Protein AF-A0A938N7K4-F1 (afdb_monomer)

Secondary structure (DSSP, 8-state):
--HHHHHHHHHHHHHHHHHHHHHHHHHHHHHHHHHHS----EEEEEE--SEEEETTEEEEEEEEEETTEEEEEEEETTEEEEEE-SS---TTSSTTGGGTTTEEEEEEEE-SSS-HHHHHHHHHTT-S--EEEEEEEEPPTT--TTTTTTT-GGG-EEEEEEE-TTS-EEEEEEE--------HHHHHTTPPPPPPSS-BPPTTSHHHHHHHHTSPTT-PPP----TTSHHHHHTTHHHHHHHHHHHHHHHHHHHHSPPPPPTT-

Sequence (265 aa):
MNRGRAIAWAAAGLSLAVLLTSGVGMARRIAAHNRREPPKVWAFQPVGERVFTYAQRPVSLTDGHDERGDWLLLRYGEEERRLRVTIPGNPNLPGLLPHQDWMRVLRFAESSGVSIGELQRRITSGQERDRLVLITRTPMPGSDPETYGAVNKKGWTFGFYELTPDGRIEHQQLGFPSRPRPSLTRAVRGQPAKQPSRPVIQEGTWQYQAAMQVMPTGHGPATQGFRNDALAAAGWTLPAASLSFLALIASLAVAIAPPRRRPGA

Radius of gyration: 27.78 Å; Cα contacts (8 Å, |Δi|>4): 397; chains: 1; bounding box: 61×53×96 Å

Structure (mmCIF, N/CA/C/O backbone):
data_AF-A0A938N7K4-F1
#
_entry.id   AF-A0A938N7K4-F1
#
loop_
_atom_site.group_PDB
_atom_site.id
_atom_site.type_symbol
_atom_site.label_atom_id
_atom_site.label_alt_id
_atom_site.label_comp_id
_atom_site.label_asym_id
_atom_site.label_entity_id
_atom_site.label_seq_id
_atom_site.pdbx_PDB_ins_code
_atom_site.Cartn_x
_atom_site.Cartn_y
_atom_site.Cartn_z
_atom_site.occupancy
_atom_site.B_iso_or_equiv
_atom_site.auth_seq_id
_atom_site.auth_comp_id
_atom_site.auth_asym_id
_atom_site.auth_atom_id
_atom_site.pdbx_PDB_model_num
ATOM 1 N N . MET A 1 1 ? 32.499 -9.157 -53.838 1.00 59.53 1 MET A N 1
ATOM 2 C CA . MET A 1 1 ? 31.662 -8.456 -52.833 1.00 59.53 1 MET A CA 1
ATOM 3 C C . MET A 1 1 ? 32.089 -6.992 -52.783 1.00 59.53 1 MET A C 1
ATOM 5 O O . MET A 1 1 ? 33.279 -6.741 -52.653 1.00 59.53 1 MET A O 1
ATOM 9 N N . ASN A 1 2 ? 31.173 -6.029 -52.951 1.00 83.56 2 ASN A N 1
ATOM 10 C CA . ASN A 1 2 ? 31.526 -4.600 -52.911 1.00 83.56 2 ASN A CA 1
ATOM 11 C C . ASN A 1 2 ? 32.075 -4.238 -51.522 1.00 83.56 2 ASN A C 1
ATOM 13 O O . ASN A 1 2 ? 31.464 -4.629 -50.527 1.00 83.56 2 ASN A O 1
ATOM 17 N N . ARG A 1 3 ? 33.176 -3.469 -51.446 1.00 87.81 3 ARG A N 1
ATOM 18 C CA . ARG A 1 3 ? 33.802 -3.046 -50.171 1.00 87.81 3 ARG A CA 1
ATOM 19 C C . ARG A 1 3 ? 32.775 -2.491 -49.172 1.00 87.81 3 ARG A C 1
ATOM 21 O O . ARG A 1 3 ? 32.803 -2.866 -48.009 1.00 87.81 3 ARG A O 1
ATOM 28 N N . GLY A 1 4 ? 31.799 -1.707 -49.641 1.00 87.75 4 GLY A N 1
ATOM 29 C CA . GLY A 1 4 ? 30.719 -1.175 -48.798 1.00 87.75 4 GLY A CA 1
ATOM 30 C C . GLY A 1 4 ? 29.813 -2.237 -48.155 1.00 87.75 4 GLY A C 1
ATOM 31 O O . GLY A 1 4 ? 29.447 -2.096 -46.995 1.00 87.75 4 GLY A O 1
ATOM 32 N N . ARG A 1 5 ? 29.501 -3.337 -48.856 1.00 88.88 5 ARG A N 1
ATOM 33 C CA . ARG A 1 5 ? 28.704 -4.441 -48.285 1.00 88.88 5 ARG A CA 1
ATOM 34 C C . ARG A 1 5 ? 29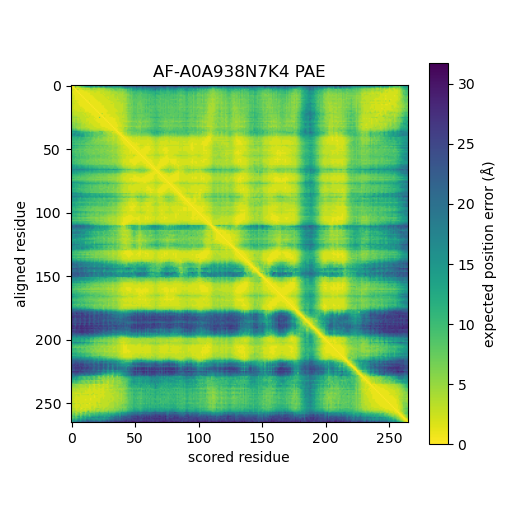.493 -5.244 -47.259 1.00 88.88 5 ARG A C 1
ATOM 36 O O . ARG A 1 5 ? 28.928 -5.649 -46.252 1.00 88.88 5 ARG A O 1
ATOM 43 N N . ALA A 1 6 ? 30.788 -5.450 -47.498 1.00 91.69 6 ALA A N 1
ATOM 44 C CA . ALA A 1 6 ? 31.662 -6.100 -46.524 1.00 91.69 6 ALA A CA 1
ATOM 45 C C . ALA A 1 6 ? 31.751 -5.280 -45.224 1.00 91.69 6 ALA A C 1
ATOM 47 O O . ALA A 1 6 ? 31.621 -5.841 -44.140 1.00 91.69 6 ALA A O 1
ATOM 48 N N . ILE A 1 7 ? 31.879 -3.950 -45.337 1.00 93.31 7 ILE A N 1
ATOM 49 C CA . ILE A 1 7 ? 31.857 -3.030 -44.189 1.00 93.31 7 ILE A CA 1
ATOM 50 C C . ILE A 1 7 ? 30.511 -3.100 -43.455 1.00 93.31 7 ILE A C 1
ATOM 52 O O . ILE A 1 7 ? 30.501 -3.201 -42.233 1.00 93.31 7 ILE A O 1
ATOM 56 N N . ALA A 1 8 ? 29.385 -3.101 -44.175 1.00 92.88 8 ALA A N 1
ATOM 57 C CA . ALA A 1 8 ? 28.056 -3.190 -43.565 1.00 92.88 8 ALA A CA 1
ATOM 58 C C . ALA A 1 8 ? 27.839 -4.512 -42.804 1.00 92.88 8 ALA A C 1
ATOM 60 O O . ALA A 1 8 ? 27.315 -4.498 -41.693 1.00 92.88 8 ALA A O 1
ATOM 61 N N . TRP A 1 9 ? 28.296 -5.645 -43.347 1.00 94.69 9 TRP A N 1
ATOM 62 C CA . TRP A 1 9 ? 28.253 -6.931 -42.641 1.00 94.69 9 TRP A CA 1
ATOM 63 C C . TRP A 1 9 ? 29.150 -6.959 -41.403 1.00 94.69 9 TRP A C 1
ATOM 65 O O . TRP A 1 9 ? 28.729 -7.455 -40.360 1.00 94.69 9 TRP A O 1
ATOM 75 N N . ALA A 1 10 ? 30.358 -6.395 -41.488 1.00 95.12 10 ALA A N 1
ATOM 76 C CA . ALA A 1 10 ? 31.250 -6.283 -40.338 1.00 95.12 10 ALA A CA 1
ATOM 77 C C . ALA A 1 10 ? 30.647 -5.394 -39.237 1.00 95.12 10 ALA A C 1
ATOM 79 O O . ALA A 1 10 ? 30.661 -5.7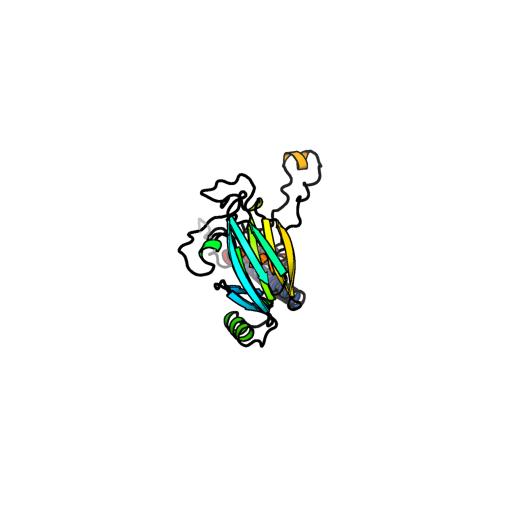71 -38.066 1.00 95.12 10 ALA A O 1
ATOM 80 N N . ALA A 1 11 ? 30.055 -4.256 -39.614 1.00 94.75 11 ALA A N 1
ATOM 81 C CA . ALA A 1 11 ? 29.352 -3.368 -38.693 1.00 94.75 11 ALA A CA 1
ATOM 82 C C . ALA A 1 11 ? 28.154 -4.071 -38.037 1.00 94.75 11 ALA A C 1
ATOM 84 O O . ALA A 1 11 ? 28.028 -4.028 -36.818 1.00 94.75 11 ALA A O 1
ATOM 85 N N . ALA A 1 12 ? 27.340 -4.800 -38.809 1.00 95.12 12 ALA A N 1
ATOM 86 C CA . ALA A 1 12 ? 26.231 -5.591 -38.277 1.00 95.12 12 ALA A CA 1
ATOM 87 C C . ALA A 1 12 ? 26.714 -6.658 -37.277 1.00 95.12 12 ALA A C 1
ATOM 89 O O . ALA A 1 12 ? 26.159 -6.772 -36.185 1.00 95.12 12 ALA A O 1
ATOM 90 N N . GLY A 1 13 ? 27.776 -7.399 -37.610 1.00 96.88 13 GLY A N 1
ATOM 91 C CA . GLY A 1 13 ? 28.369 -8.395 -36.713 1.00 96.88 13 GLY A CA 1
ATOM 92 C C . GLY A 1 13 ? 28.871 -7.783 -35.402 1.00 96.88 13 GLY A C 1
ATOM 93 O O . GLY A 1 13 ? 28.571 -8.299 -34.324 1.00 96.88 13 GLY A O 1
ATOM 94 N N . LEU A 1 14 ? 29.567 -6.644 -35.477 1.00 96.62 14 LEU A N 1
ATOM 95 C CA . LEU A 1 14 ? 30.037 -5.917 -34.298 1.00 96.62 14 LEU A CA 1
ATOM 96 C C . LEU A 1 14 ? 28.869 -5.393 -33.451 1.00 96.62 14 LEU A C 1
ATOM 98 O O . LEU A 1 14 ? 28.857 -5.593 -32.238 1.00 96.62 14 LEU A O 1
ATOM 102 N N . SER A 1 15 ? 27.863 -4.770 -34.070 1.00 94.25 15 SER A N 1
ATOM 103 C CA . SER A 1 15 ? 26.667 -4.284 -33.373 1.00 94.25 15 SER A CA 1
ATOM 104 C C . SER A 1 15 ? 25.910 -5.414 -32.674 1.00 94.25 15 SER A C 1
ATOM 106 O O . SER A 1 15 ? 25.488 -5.245 -31.531 1.00 94.25 15 SER A O 1
ATOM 108 N N . LEU A 1 16 ? 25.787 -6.585 -33.307 1.00 96.06 16 LEU A N 1
ATOM 109 C CA . LEU A 1 16 ? 25.180 -7.763 -32.687 1.00 96.06 16 LEU A CA 1
ATOM 110 C C . LEU A 1 16 ? 25.989 -8.246 -31.473 1.00 96.06 16 LEU A C 1
ATOM 112 O O . LEU A 1 16 ? 25.408 -8.519 -30.423 1.00 96.06 16 LEU A O 1
ATOM 116 N N . ALA A 1 17 ? 27.319 -8.304 -31.576 1.00 96.19 17 ALA A N 1
ATOM 117 C CA . ALA A 1 17 ? 28.178 -8.695 -30.460 1.00 96.19 17 ALA A CA 1
ATOM 118 C C . ALA A 1 17 ? 28.059 -7.723 -29.269 1.00 96.19 17 ALA A C 1
ATOM 120 O O . ALA A 1 17 ? 27.922 -8.161 -28.122 1.00 96.19 17 ALA A O 1
ATOM 121 N N . VAL A 1 18 ? 28.044 -6.408 -29.521 1.00 94.19 18 VAL A N 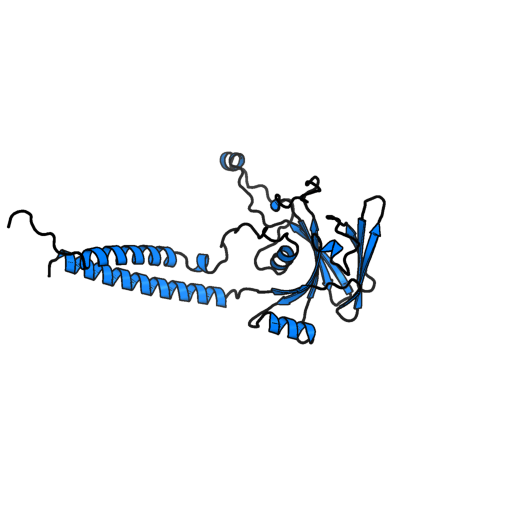1
ATOM 122 C CA . VAL A 1 18 ? 27.854 -5.392 -28.469 1.00 94.19 18 VAL A CA 1
ATOM 123 C C . VAL A 1 18 ? 26.456 -5.488 -27.853 1.00 94.19 18 VAL A C 1
ATOM 125 O O . VAL A 1 18 ? 26.321 -5.402 -26.632 1.00 94.19 18 VAL A O 1
ATOM 128 N N . LEU A 1 19 ? 25.420 -5.734 -28.660 1.00 93.56 19 LEU A N 1
ATOM 129 C CA . LEU A 1 19 ? 24.051 -5.924 -28.179 1.00 93.56 19 LEU A CA 1
ATOM 130 C C . LEU A 1 19 ? 23.943 -7.134 -27.239 1.00 93.56 19 LEU A C 1
ATOM 132 O O . LEU A 1 19 ? 23.422 -7.001 -26.132 1.00 93.56 19 LEU A O 1
ATOM 136 N N . LEU A 1 20 ? 24.468 -8.294 -27.646 1.00 95.94 20 LEU A N 1
ATOM 137 C CA . LEU A 1 20 ? 24.424 -9.523 -26.847 1.00 95.94 20 LEU A CA 1
ATOM 138 C C . LEU A 1 20 ? 25.212 -9.380 -25.540 1.00 95.94 20 LEU A C 1
ATOM 140 O O . LEU A 1 20 ? 24.708 -9.722 -24.469 1.00 95.94 20 LEU A O 1
ATOM 144 N N . THR A 1 21 ? 26.427 -8.831 -25.604 1.00 94.75 21 THR A N 1
ATOM 145 C CA . THR A 1 21 ? 27.264 -8.625 -24.410 1.00 94.75 21 THR A CA 1
ATOM 146 C C . THR A 1 21 ? 26.646 -7.609 -23.447 1.00 94.75 21 THR A C 1
ATOM 148 O O . THR A 1 21 ? 26.621 -7.855 -22.239 1.00 94.75 21 THR A O 1
ATOM 151 N N . SER A 1 22 ? 26.063 -6.520 -23.962 1.00 91.06 22 SER A N 1
ATOM 152 C CA . SER A 1 22 ? 25.334 -5.532 -23.154 1.00 91.06 22 SER A CA 1
ATOM 153 C C . SER A 1 22 ? 24.076 -6.131 -22.527 1.00 91.06 22 SER A C 1
ATOM 155 O O . SER A 1 22 ? 23.834 -5.915 -21.342 1.00 91.06 22 SER A O 1
ATOM 157 N N . GLY A 1 23 ? 23.315 -6.938 -23.274 1.00 92.12 23 GLY A N 1
ATOM 158 C CA . GLY A 1 23 ? 22.124 -7.629 -22.777 1.00 92.12 23 GLY A CA 1
ATOM 159 C C . GLY A 1 23 ? 22.438 -8.621 -21.653 1.00 92.12 23 GLY A C 1
ATOM 160 O O . GLY A 1 23 ? 21.809 -8.578 -20.595 1.00 92.12 23 GLY A O 1
ATOM 161 N N . VAL A 1 24 ? 23.465 -9.462 -21.823 1.00 94.69 24 VAL A N 1
ATOM 162 C CA . VAL A 1 24 ? 23.927 -10.388 -20.770 1.00 94.69 24 VAL A CA 1
ATOM 163 C C . VAL A 1 24 ? 24.461 -9.620 -19.557 1.00 94.69 24 VAL A C 1
ATOM 165 O O . VAL A 1 24 ? 24.162 -9.979 -18.417 1.00 94.69 24 VAL A O 1
ATOM 168 N N . GLY A 1 25 ? 25.222 -8.544 -19.779 1.00 92.69 25 GLY A N 1
ATOM 169 C CA . GLY A 1 25 ? 25.713 -7.669 -18.714 1.00 92.69 25 GLY A CA 1
ATOM 170 C C . GLY A 1 25 ? 24.577 -7.026 -17.916 1.00 92.69 25 GLY A C 1
ATOM 171 O O . GLY A 1 25 ? 24.601 -7.047 -16.684 1.00 92.69 25 GLY A O 1
ATOM 172 N N . MET A 1 26 ? 23.553 -6.524 -18.607 1.00 91.56 26 MET A N 1
ATOM 173 C CA . MET A 1 26 ? 22.338 -5.972 -18.013 1.00 91.56 26 MET A CA 1
ATOM 174 C C . MET A 1 26 ? 21.603 -7.020 -17.172 1.00 91.56 26 MET A C 1
ATOM 176 O O . MET A 1 26 ? 21.334 -6.778 -15.997 1.00 91.56 26 MET A O 1
ATOM 180 N N . ALA A 1 27 ? 21.349 -8.210 -17.727 1.00 90.62 27 ALA A N 1
ATOM 181 C CA . ALA A 1 27 ? 20.669 -9.296 -17.023 1.00 90.62 27 ALA A CA 1
ATOM 182 C C . ALA A 1 27 ? 21.418 -9.718 -15.749 1.00 90.62 27 ALA A C 1
ATOM 184 O O . ALA A 1 27 ? 20.806 -9.889 -14.696 1.00 90.62 27 ALA A O 1
ATOM 185 N N . ARG A 1 28 ? 22.755 -9.818 -15.806 1.00 93.50 28 ARG A N 1
ATOM 186 C CA . ARG A 1 28 ? 23.589 -10.125 -14.632 1.00 93.50 28 ARG A CA 1
ATOM 187 C C . ARG A 1 28 ? 23.524 -9.033 -13.568 1.00 93.50 28 ARG A C 1
ATOM 189 O O . ARG A 1 28 ? 23.465 -9.362 -12.387 1.00 93.50 28 ARG A O 1
ATOM 196 N N . ARG A 1 29 ? 23.519 -7.754 -13.959 1.00 89.94 29 ARG A N 1
ATOM 197 C CA . ARG A 1 29 ? 23.395 -6.621 -13.024 1.00 89.94 29 ARG A CA 1
ATOM 198 C C . ARG A 1 29 ? 22.037 -6.595 -12.340 1.00 89.94 29 ARG A C 1
ATOM 200 O O . ARG A 1 29 ? 21.990 -6.462 -11.123 1.00 89.94 29 ARG A O 1
ATOM 207 N N . ILE A 1 30 ? 20.965 -6.794 -13.102 1.00 86.94 30 ILE A N 1
ATOM 208 C CA . ILE A 1 30 ? 19.602 -6.896 -12.572 1.00 86.94 30 ILE A CA 1
ATOM 209 C C . ILE A 1 30 ? 19.492 -8.086 -11.615 1.00 86.94 30 ILE A C 1
ATOM 211 O O . ILE A 1 30 ? 19.023 -7.931 -10.493 1.00 86.94 30 ILE A O 1
ATOM 215 N N . ALA A 1 31 ? 19.992 -9.259 -12.010 1.00 88.00 31 ALA A N 1
ATOM 216 C CA . ALA A 1 31 ? 19.984 -10.440 -11.153 1.00 88.00 31 ALA A CA 1
ATOM 217 C C . ALA A 1 31 ? 20.805 -10.231 -9.871 1.00 88.00 31 ALA A C 1
ATOM 219 O O . ALA A 1 31 ? 20.375 -10.636 -8.796 1.00 88.00 31 ALA A O 1
ATOM 220 N N . ALA A 1 32 ? 21.971 -9.585 -9.960 1.00 89.75 32 ALA A N 1
ATOM 221 C CA . ALA A 1 32 ? 22.786 -9.256 -8.795 1.00 89.75 32 ALA A CA 1
ATOM 222 C C . ALA A 1 32 ? 22.089 -8.247 -7.870 1.00 89.75 32 ALA A C 1
ATOM 224 O O . ALA A 1 32 ? 22.147 -8.415 -6.655 1.00 89.75 32 ALA A O 1
ATOM 225 N N . HIS A 1 33 ? 21.413 -7.239 -8.426 1.00 87.38 33 HIS A N 1
ATOM 226 C CA . HIS A 1 33 ? 20.621 -6.278 -7.660 1.00 87.38 33 HIS A CA 1
ATOM 227 C C . HIS A 1 33 ? 19.462 -6.974 -6.935 1.00 87.38 33 HIS A C 1
ATOM 229 O O . HIS A 1 33 ? 19.406 -6.915 -5.714 1.00 87.38 33 HIS A O 1
ATOM 235 N N . ASN A 1 34 ? 18.649 -7.758 -7.648 1.00 85.19 34 ASN A N 1
ATOM 236 C CA . ASN A 1 34 ? 17.524 -8.496 -7.062 1.00 85.19 34 ASN A CA 1
ATOM 237 C C . ASN A 1 34 ? 17.960 -9.539 -6.015 1.00 85.19 34 ASN A C 1
ATOM 239 O O . ASN A 1 34 ? 17.181 -9.887 -5.137 1.00 85.19 34 ASN A O 1
ATOM 243 N N . ARG A 1 35 ? 19.189 -10.070 -6.101 1.00 86.50 35 ARG A N 1
ATOM 244 C CA . ARG A 1 35 ? 19.750 -10.962 -5.068 1.00 86.50 35 ARG A CA 1
ATOM 245 C C . ARG A 1 35 ? 20.209 -10.211 -3.821 1.00 86.50 35 ARG A C 1
ATOM 247 O O . ARG A 1 35 ? 20.130 -10.766 -2.733 1.00 86.50 35 ARG A O 1
ATOM 254 N N . ARG A 1 36 ? 20.738 -8.994 -3.979 1.00 85.75 36 ARG A N 1
ATOM 255 C CA . ARG A 1 36 ? 21.187 -8.151 -2.857 1.00 85.75 36 ARG A CA 1
ATOM 256 C C . ARG A 1 36 ? 20.008 -7.511 -2.133 1.00 85.75 36 ARG A C 1
ATOM 258 O O . ARG A 1 36 ? 20.023 -7.416 -0.913 1.00 85.75 36 ARG A O 1
ATOM 265 N N . GLU A 1 37 ? 19.002 -7.103 -2.893 1.00 81.62 37 GLU A N 1
ATOM 266 C CA . GLU A 1 37 ? 17.810 -6.409 -2.421 1.00 81.62 37 GLU A CA 1
ATOM 267 C C . GLU A 1 37 ? 16.579 -7.110 -3.014 1.00 81.62 37 GLU A C 1
ATOM 269 O O . GLU A 1 37 ? 16.006 -6.634 -3.997 1.00 81.62 37 GLU A O 1
ATOM 274 N N . PRO A 1 38 ? 16.189 -8.287 -2.484 1.00 79.56 38 PRO A N 1
ATOM 275 C CA . PRO A 1 38 ? 14.983 -8.951 -2.951 1.00 79.56 38 PRO A CA 1
ATOM 276 C C . PRO A 1 38 ? 13.780 -8.022 -2.741 1.00 79.56 38 PRO A C 1
ATOM 278 O O . PRO A 1 38 ? 13.661 -7.404 -1.676 1.00 79.56 38 PRO A O 1
ATOM 281 N N . PRO A 1 39 ? 12.883 -7.898 -3.736 1.00 75.75 39 PRO A N 1
ATOM 282 C CA . PRO A 1 39 ? 11.721 -7.039 -3.605 1.00 75.75 39 PRO A CA 1
ATOM 283 C C . PRO A 1 39 ? 10.854 -7.544 -2.454 1.00 75.75 39 PRO A C 1
ATOM 285 O O . PRO A 1 39 ? 10.387 -8.684 -2.462 1.00 75.75 39 PRO A O 1
ATOM 288 N N . LYS A 1 40 ? 10.627 -6.679 -1.465 1.00 83.75 40 LYS A N 1
ATOM 289 C CA . LYS A 1 40 ? 9.699 -6.964 -0.372 1.00 83.75 40 LYS A CA 1
ATOM 290 C C . LYS A 1 40 ? 8.276 -6.803 -0.880 1.00 83.75 40 LYS A C 1
ATOM 292 O O . LYS A 1 40 ? 7.780 -5.689 -1.070 1.00 83.75 40 LYS A O 1
ATOM 297 N N . VAL A 1 41 ? 7.627 -7.926 -1.141 1.00 84.75 41 VAL A N 1
ATOM 298 C CA . VAL A 1 41 ? 6.211 -7.970 -1.499 1.00 84.75 41 VAL A CA 1
ATOM 299 C C . VAL A 1 41 ? 5.425 -8.240 -0.227 1.00 84.75 41 VAL A C 1
ATOM 301 O O . VAL A 1 41 ? 5.775 -9.140 0.527 1.00 84.75 41 VAL A O 1
ATOM 304 N N . TRP A 1 42 ? 4.369 -7.475 0.019 1.00 88.88 42 TRP A N 1
ATOM 305 C CA . TRP A 1 42 ? 3.497 -7.676 1.170 1.00 88.88 42 TRP A CA 1
ATOM 306 C C . TRP A 1 42 ? 2.139 -8.144 0.662 1.00 88.88 42 TRP A C 1
ATOM 308 O O . TRP A 1 42 ? 1.578 -7.542 -0.256 1.00 88.88 42 TRP A O 1
ATOM 318 N N . ALA A 1 43 ? 1.609 -9.224 1.232 1.00 89.81 43 ALA A N 1
ATOM 319 C CA . ALA A 1 43 ? 0.230 -9.610 0.962 1.00 89.81 43 ALA A CA 1
ATOM 320 C C . ALA A 1 43 ? -0.679 -9.018 2.027 1.00 89.81 43 ALA A C 1
ATOM 322 O O . ALA A 1 43 ? -0.349 -9.047 3.211 1.00 89.81 43 ALA A O 1
ATOM 323 N N . PHE A 1 44 ? -1.831 -8.518 1.590 1.00 91.56 44 PHE A N 1
ATOM 324 C CA . PHE A 1 44 ? -2.835 -7.913 2.450 1.00 91.56 44 PHE A CA 1
ATOM 325 C C . PHE A 1 44 ? -4.146 -8.677 2.313 1.00 91.56 44 PHE A C 1
ATOM 327 O O . PHE A 1 44 ? -4.616 -8.923 1.203 1.00 91.56 44 PHE A O 1
ATOM 334 N N . GLN A 1 45 ? -4.749 -9.002 3.448 1.00 92.31 45 GLN A N 1
ATOM 335 C CA . GLN A 1 45 ? -6.089 -9.547 3.556 1.00 92.31 45 GLN A CA 1
ATOM 336 C C . GLN A 1 45 ? -6.958 -8.527 4.301 1.00 92.31 45 GLN A C 1
ATOM 338 O O . GLN A 1 45 ? -6.683 -8.234 5.469 1.00 92.31 45 GLN A O 1
ATOM 343 N N . PRO A 1 46 ? -7.983 -7.949 3.653 1.00 94.38 46 PRO A N 1
ATOM 344 C CA . PRO A 1 46 ? -8.881 -7.026 4.326 1.00 94.38 46 PRO A CA 1
ATOM 345 C C . PRO A 1 46 ? -9.732 -7.762 5.364 1.00 94.38 46 PRO A C 1
ATOM 347 O O . PRO A 1 46 ? -10.191 -8.877 5.120 1.00 94.38 46 PRO A O 1
ATOM 350 N N . VAL A 1 47 ? -9.955 -7.109 6.502 1.00 95.69 47 VAL A N 1
ATOM 351 C CA . VAL A 1 47 ? -10.908 -7.532 7.535 1.00 95.69 47 VAL A CA 1
ATOM 352 C C . VAL A 1 47 ? -12.128 -6.628 7.414 1.00 95.69 47 VAL A C 1
ATOM 354 O O . VAL A 1 47 ? -12.003 -5.404 7.473 1.00 95.69 47 VAL A O 1
ATOM 357 N N . GLY A 1 48 ? -13.290 -7.225 7.151 1.00 96.00 48 GLY A N 1
ATOM 358 C CA . GLY A 1 48 ? -14.536 -6.495 6.898 1.00 96.00 48 GLY A CA 1
ATOM 359 C C . GLY A 1 48 ? -15.456 -6.420 8.114 1.00 96.00 48 GLY A C 1
ATOM 360 O O . GLY A 1 48 ? -16.380 -5.602 8.137 1.00 96.00 48 GLY A O 1
ATOM 361 N N . GLU A 1 49 ? -15.221 -7.269 9.113 1.00 97.44 49 GLU A N 1
ATOM 362 C CA . GLU A 1 49 ? -16.017 -7.363 10.326 1.00 97.44 49 GLU A CA 1
ATOM 363 C C . GLU A 1 49 ? -15.693 -6.235 11.313 1.00 97.44 49 GLU A C 1
ATOM 365 O O . GLU A 1 49 ? -14.553 -5.794 11.452 1.00 97.44 49 GLU A O 1
ATOM 370 N N . ARG A 1 50 ? -16.713 -5.788 12.053 1.00 97.69 50 ARG A N 1
ATOM 371 C CA . ARG A 1 50 ? -16.548 -4.807 13.139 1.00 97.69 50 ARG A CA 1
ATOM 372 C C . ARG A 1 50 ? -16.007 -5.422 14.418 1.00 97.69 50 ARG A C 1
ATOM 374 O O . ARG A 1 50 ? -15.420 -4.709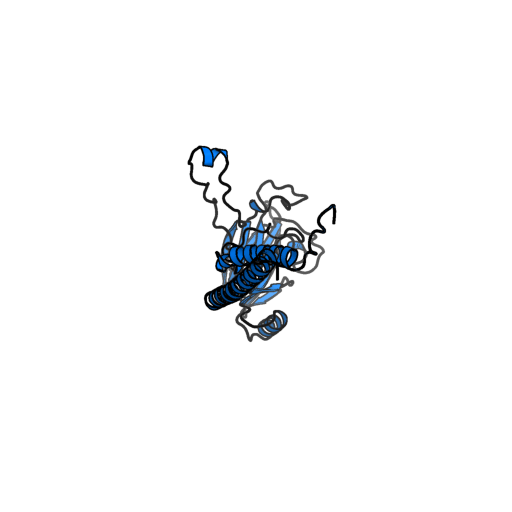 15.218 1.00 97.69 50 ARG A O 1
ATOM 381 N N . VAL A 1 51 ? -16.247 -6.711 14.630 1.00 98.06 51 VAL A N 1
ATOM 382 C CA . VAL A 1 51 ? -15.824 -7.442 15.823 1.00 98.06 51 VAL A CA 1
ATOM 383 C C . VAL A 1 51 ? -15.118 -8.701 15.361 1.00 98.06 51 VAL A C 1
ATOM 385 O O . VAL A 1 51 ? -15.687 -9.486 14.606 1.00 98.06 51 VAL A O 1
ATOM 388 N N . PHE A 1 52 ? -13.876 -8.872 15.788 1.00 97.25 52 PHE A N 1
ATOM 389 C CA . PHE A 1 52 ? -13.054 -10.025 15.441 1.00 97.25 52 PHE A CA 1
ATOM 390 C C . PHE A 1 52 ? -11.965 -10.231 16.498 1.00 97.25 52 PHE A C 1
ATOM 392 O O . PHE A 1 52 ? -11.809 -9.433 17.421 1.00 97.25 52 PHE A O 1
ATOM 399 N N . THR A 1 53 ? -11.206 -11.317 16.382 1.00 96.25 53 THR A N 1
ATOM 400 C CA . THR A 1 53 ? -10.101 -11.626 17.296 1.00 96.25 53 THR A CA 1
ATOM 401 C C . THR A 1 53 ? -8.777 -11.537 16.556 1.00 96.25 53 THR A C 1
ATOM 403 O O . THR A 1 53 ? -8.636 -12.057 15.449 1.00 96.25 53 THR A O 1
ATOM 406 N N . TYR A 1 54 ? -7.787 -10.914 17.185 1.00 95.44 54 TYR A N 1
ATOM 407 C CA . TYR A 1 54 ? -6.414 -10.883 16.700 1.00 95.44 54 TYR A CA 1
ATOM 408 C C . TYR A 1 54 ? -5.452 -11.077 17.869 1.00 95.44 54 TYR A C 1
ATOM 410 O O . TYR A 1 54 ? -5.664 -10.512 18.938 1.00 95.44 54 TYR A O 1
ATOM 418 N N . ALA A 1 55 ? -4.430 -11.917 17.688 1.00 94.06 55 ALA A N 1
ATOM 419 C CA . ALA A 1 55 ? -3.480 -12.279 18.746 1.00 94.06 55 ALA A CA 1
ATOM 420 C C . ALA A 1 55 ? -4.161 -12.687 20.076 1.00 94.06 55 ALA A C 1
ATOM 422 O O . ALA A 1 55 ? -3.727 -12.291 21.153 1.00 94.06 55 ALA A O 1
ATOM 423 N N . GLN A 1 56 ? -5.249 -13.469 19.990 1.00 94.56 56 GLN A N 1
ATOM 424 C CA . GLN A 1 56 ? -6.082 -13.902 21.129 1.00 94.56 56 GLN A CA 1
ATOM 425 C C . GLN A 1 56 ? -6.746 -12.764 21.923 1.00 94.56 56 GLN A C 1
ATOM 427 O O . GLN A 1 56 ? -7.163 -12.952 23.064 1.00 94.56 56 GLN A O 1
ATOM 432 N N . ARG A 1 57 ? -6.872 -11.578 21.324 1.00 96.38 57 ARG A N 1
ATOM 433 C CA . ARG A 1 57 ? -7.500 -10.406 21.934 1.00 96.38 57 ARG A CA 1
ATOM 434 C C . ARG A 1 57 ? -8.685 -9.936 21.090 1.00 96.38 57 ARG A C 1
ATOM 436 O O . ARG A 1 57 ? -8.612 -9.983 19.856 1.00 96.38 57 ARG A O 1
ATOM 443 N N . PRO A 1 58 ? -9.781 -9.491 21.723 1.00 97.62 58 PRO A N 1
ATOM 444 C CA . PRO A 1 58 ? -10.909 -8.935 20.999 1.00 97.62 58 PRO A CA 1
ATOM 445 C C . PRO A 1 58 ? -10.526 -7.584 20.389 1.00 97.62 58 PRO A C 1
ATOM 447 O O . PRO A 1 58 ? -9.914 -6.736 21.044 1.00 97.62 58 PRO A O 1
ATOM 450 N N . VAL A 1 59 ? -10.915 -7.395 19.133 1.00 98.31 59 VAL A N 1
ATOM 451 C CA . VAL A 1 59 ? -10.894 -6.118 18.428 1.00 98.31 59 VAL A CA 1
ATOM 452 C C . VAL A 1 59 ? -12.336 -5.742 18.128 1.00 98.31 59 VAL A C 1
ATOM 454 O O . VAL A 1 59 ? -13.091 -6.560 17.597 1.00 98.31 59 VAL A O 1
ATOM 457 N N . SER A 1 60 ? -12.724 -4.511 18.449 1.00 98.44 60 SER A N 1
ATOM 458 C CA . SER A 1 60 ? -14.044 -3.991 18.092 1.00 98.44 60 SER A CA 1
ATOM 459 C C . SER A 1 60 ? -13.963 -2.582 17.527 1.00 98.44 60 SER A C 1
ATOM 461 O O . SER A 1 60 ? -13.225 -1.748 18.057 1.00 98.44 60 SER A O 1
ATOM 463 N N . LEU A 1 61 ? -14.766 -2.317 16.501 1.00 98.38 61 LEU A N 1
ATOM 464 C CA . LEU A 1 61 ? -14.957 -1.007 15.901 1.00 98.38 61 LEU A CA 1
ATOM 465 C C . LEU A 1 61 ? -16.405 -0.544 16.073 1.00 98.38 61 LEU A C 1
ATOM 467 O O . LEU A 1 61 ? -17.328 -1.199 15.582 1.00 98.38 61 LEU A O 1
ATOM 471 N N . THR A 1 62 ? -16.591 0.591 16.745 1.00 97.94 62 THR A N 1
ATOM 472 C CA . THR A 1 62 ? -17.921 1.124 17.081 1.00 97.94 62 THR A CA 1
ATOM 473 C C . THR A 1 62 ? -18.045 2.573 16.648 1.00 97.94 62 THR A C 1
ATOM 475 O O . THR A 1 62 ? -17.202 3.393 17.006 1.00 97.94 62 THR A O 1
ATOM 478 N N . ASP A 1 63 ? -19.099 2.893 15.903 1.00 97.38 63 ASP A N 1
ATOM 479 C CA . ASP A 1 63 ? -19.396 4.273 15.523 1.00 97.38 63 ASP A 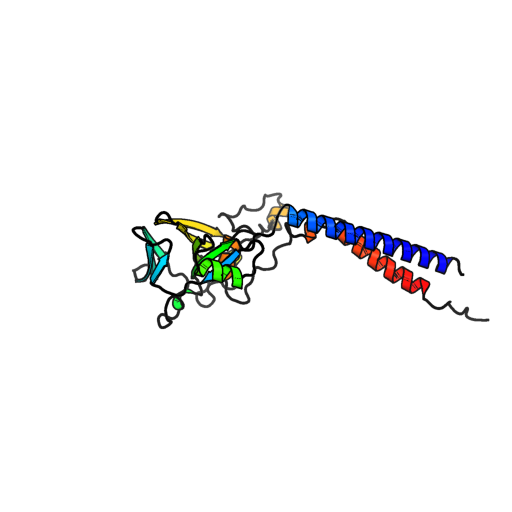CA 1
ATOM 480 C C . ASP A 1 63 ? -19.893 5.078 16.719 1.00 97.38 63 ASP A C 1
ATOM 482 O O . ASP A 1 63 ? -20.587 4.567 17.601 1.00 97.38 63 ASP A O 1
ATOM 486 N N . GLY A 1 64 ? -19.587 6.364 16.707 1.00 96.12 64 GLY A N 1
ATOM 487 C CA . GLY A 1 64 ? -20.195 7.331 17.593 1.00 96.12 64 GLY A CA 1
ATOM 488 C C . GLY A 1 64 ? -20.229 8.713 16.961 1.00 96.12 64 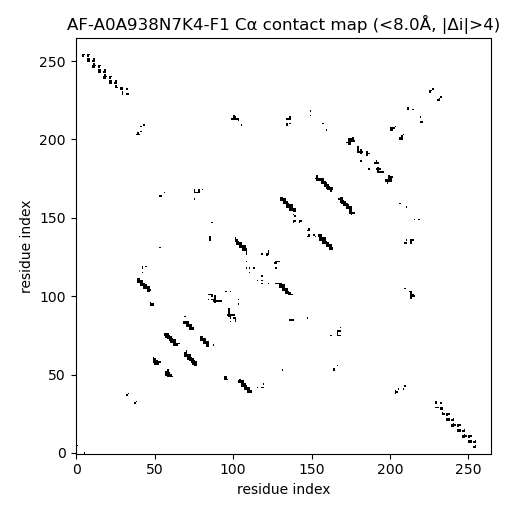GLY A C 1
ATOM 489 O O . GLY A 1 64 ? -19.643 8.965 15.909 1.00 96.12 64 GLY A O 1
ATOM 490 N N . HIS A 1 65 ? -20.945 9.607 17.627 1.00 95.94 65 HIS A N 1
ATOM 491 C CA . HIS A 1 65 ? -21.137 10.979 17.191 1.00 95.94 65 HIS A C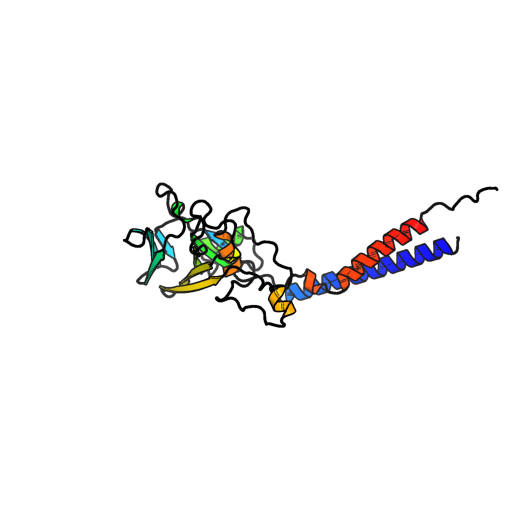A 1
ATOM 492 C C . HIS A 1 65 ? -20.922 11.916 18.379 1.00 95.94 65 HIS A C 1
ATOM 494 O O . HIS A 1 65 ? -21.324 11.599 19.501 1.00 95.94 65 HIS A O 1
ATOM 500 N N . ASP A 1 66 ? -20.244 13.037 18.155 1.00 94.56 66 ASP A N 1
ATOM 501 C CA . ASP A 1 66 ? -20.103 14.120 19.127 1.00 94.56 66 ASP A CA 1
ATOM 502 C C . ASP A 1 66 ? -20.179 15.496 18.439 1.00 94.56 66 ASP A C 1
ATOM 504 O O . ASP A 1 66 ? -20.373 15.597 17.229 1.00 94.56 66 ASP A O 1
ATOM 508 N N . GLU A 1 67 ? -20.008 16.576 19.204 1.00 92.94 67 GLU A N 1
ATOM 509 C CA . GLU A 1 67 ? -20.047 17.956 18.690 1.00 92.94 67 GLU A CA 1
ATOM 510 C C . GLU A 1 67 ? -19.006 18.245 17.588 1.00 92.94 67 GLU A C 1
ATOM 512 O O . GLU A 1 67 ? -19.131 19.222 16.848 1.00 92.94 67 GLU A O 1
ATOM 517 N N . ARG A 1 68 ? -17.952 17.425 17.469 1.00 89.31 68 ARG A N 1
ATOM 518 C CA . ARG A 1 68 ? -16.884 17.560 16.465 1.00 89.31 68 ARG A CA 1
ATOM 519 C C . ARG A 1 68 ? -17.139 16.703 15.220 1.00 89.31 68 ARG A C 1
ATOM 521 O O . ARG A 1 68 ? -16.357 16.800 14.263 1.00 89.31 68 ARG A O 1
ATOM 528 N N . GLY A 1 69 ? -18.213 15.914 15.224 1.00 91.75 69 GLY A N 1
ATOM 529 C CA . GLY A 1 69 ? -18.686 15.081 14.124 1.00 91.75 69 GLY A CA 1
ATOM 530 C C . GLY A 1 69 ? -18.597 13.582 14.412 1.00 91.75 69 GLY A C 1
ATOM 531 O O . GLY A 1 69 ? -18.497 13.139 15.556 1.00 91.75 69 GLY A O 1
ATOM 532 N N . ASP A 1 70 ? -18.632 12.796 13.340 1.00 94.88 70 ASP A N 1
ATOM 533 C CA . ASP A 1 70 ? -18.608 11.338 13.427 1.00 94.88 70 ASP A CA 1
ATOM 534 C C . ASP A 1 70 ? -17.207 10.811 13.771 1.00 94.88 70 ASP A C 1
ATOM 536 O O . ASP A 1 70 ? -16.170 11.288 13.280 1.00 94.88 70 ASP A O 1
ATOM 540 N N . TRP A 1 71 ? -17.170 9.778 14.606 1.00 96.56 71 TRP A N 1
ATOM 541 C CA . TRP A 1 71 ? -15.950 9.101 15.021 1.00 96.56 71 TRP A CA 1
ATOM 542 C C . TRP A 1 71 ? -16.149 7.586 15.096 1.00 96.56 71 TRP A C 1
ATOM 544 O O . TRP A 1 71 ? -17.260 7.080 15.212 1.00 96.56 71 TRP A O 1
ATOM 554 N N . LEU A 1 72 ? -15.037 6.861 15.037 1.00 97.19 72 LEU A N 1
ATOM 555 C CA . LEU A 1 72 ? -14.975 5.411 15.144 1.00 97.19 72 LEU A CA 1
ATOM 556 C C . LEU A 1 72 ? -14.065 5.034 16.319 1.00 97.19 72 LEU A C 1
ATOM 558 O O . LEU A 1 72 ? -12.894 5.425 16.354 1.00 97.19 72 LEU A O 1
ATOM 562 N N . LEU A 1 73 ? -14.593 4.298 17.298 1.00 98.19 73 LEU A N 1
ATOM 563 C CA . LEU A 1 73 ? -13.815 3.721 18.393 1.00 98.19 73 LEU A CA 1
ATOM 564 C C . LEU A 1 73 ? -13.126 2.460 17.909 1.00 98.19 73 LEU A C 1
ATOM 566 O O . LEU A 1 73 ? -13.803 1.488 17.601 1.00 98.19 73 LEU A O 1
ATOM 570 N N . LEU A 1 74 ? -11.804 2.438 17.914 1.00 98.44 74 LEU A N 1
ATOM 571 C CA . LEU A 1 74 ? -11.034 1.207 17.855 1.00 98.44 74 LEU A CA 1
ATOM 572 C C . LEU A 1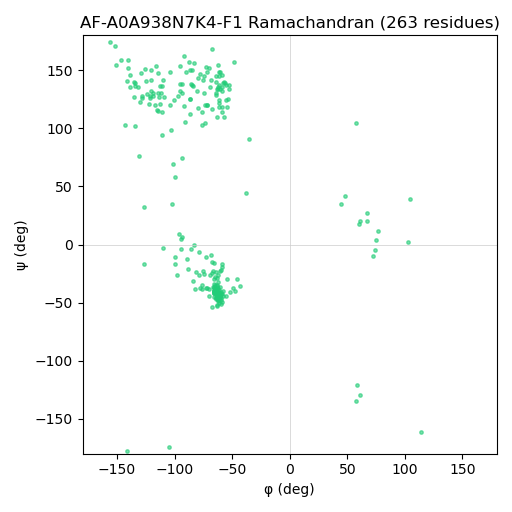 74 ? -10.743 0.756 19.288 1.00 98.44 74 LEU A C 1
ATOM 574 O O . LEU A 1 74 ? -10.068 1.478 20.021 1.00 98.44 74 LEU A O 1
ATOM 578 N N . ARG A 1 75 ? -11.216 -0.429 19.671 1.00 98.50 75 ARG A N 1
ATOM 579 C CA . ARG A 1 75 ? -10.828 -1.099 20.921 1.00 98.50 75 ARG A CA 1
ATOM 580 C C . ARG A 1 75 ? -9.998 -2.333 20.611 1.00 98.50 75 ARG A C 1
ATOM 582 O O . ARG A 1 75 ? -10.366 -3.095 19.715 1.00 98.50 75 ARG A O 1
ATOM 589 N N . TYR A 1 76 ? -8.920 -2.535 21.357 1.00 98.12 76 TYR A N 1
ATOM 590 C CA . TYR A 1 76 ? -8.056 -3.705 21.257 1.00 98.12 76 TYR A CA 1
ATOM 591 C C . TYR A 1 76 ? -7.568 -4.116 22.647 1.00 98.12 76 TYR A C 1
ATOM 593 O O . TYR A 1 76 ? -6.684 -3.484 23.224 1.00 98.12 76 TYR A O 1
ATOM 601 N N . GLY A 1 77 ? -8.171 -5.168 23.205 1.00 95.38 77 GLY A N 1
ATOM 602 C CA . GLY A 1 77 ? -8.000 -5.471 24.628 1.00 95.38 77 GLY A CA 1
ATOM 603 C C . GLY A 1 77 ? -8.449 -4.290 25.496 1.00 95.38 77 GLY A C 1
ATOM 604 O O . GLY A 1 77 ? -9.594 -3.863 25.392 1.00 95.38 77 GLY A O 1
ATOM 605 N N . GLU A 1 78 ? -7.534 -3.759 26.307 1.00 95.56 78 GLU A N 1
ATOM 606 C CA . GLU A 1 78 ? -7.778 -2.616 27.202 1.00 95.56 78 GLU A CA 1
ATOM 607 C C . GLU A 1 78 ? -7.493 -1.254 26.541 1.00 95.56 78 GLU A C 1
ATOM 609 O O . GLU A 1 78 ? -7.837 -0.208 27.092 1.00 95.56 78 GLU A O 1
ATOM 614 N N . GLU A 1 79 ? -6.837 -1.231 25.373 1.00 97.69 79 GLU A N 1
ATOM 615 C CA . GLU A 1 79 ? -6.528 0.022 24.688 1.00 97.69 79 GLU A CA 1
ATOM 616 C C . GLU A 1 79 ? -7.685 0.488 23.805 1.00 97.69 79 GLU A C 1
ATOM 618 O O . GLU A 1 79 ? -8.281 -0.277 23.042 1.00 97.69 79 GLU A O 1
ATOM 623 N N . GLU A 1 80 ? -7.949 1.794 23.855 1.00 97.75 80 GLU A N 1
ATOM 624 C CA . GLU A 1 80 ? -8.943 2.449 23.016 1.00 97.75 80 GLU A CA 1
ATOM 625 C C . GLU A 1 80 ? -8.332 3.618 22.238 1.00 97.75 80 GLU A C 1
ATOM 627 O O . GLU A 1 80 ? -7.543 4.418 22.756 1.00 97.75 80 GLU A O 1
ATOM 632 N N . ARG A 1 81 ? -8.747 3.773 20.980 1.00 97.81 81 ARG A N 1
ATOM 633 C CA . ARG A 1 81 ? -8.405 4.921 20.136 1.00 97.81 81 ARG A CA 1
ATOM 634 C C . ARG A 1 81 ? -9.629 5.425 19.394 1.00 97.81 81 ARG A C 1
ATOM 636 O O . ARG A 1 81 ? -10.290 4.680 18.681 1.00 97.81 81 ARG A O 1
ATOM 643 N N . ARG A 1 82 ? -9.902 6.723 19.526 1.00 97.06 82 ARG A N 1
ATOM 644 C CA . ARG A 1 82 ? -10.930 7.414 18.741 1.00 97.06 82 ARG A CA 1
ATOM 645 C C . ARG A 1 82 ? -10.340 7.898 17.426 1.00 97.06 82 ARG A C 1
ATOM 647 O O . ARG A 1 82 ? -9.351 8.631 17.416 1.00 97.06 82 ARG A O 1
ATOM 654 N N . LEU A 1 83 ? -10.966 7.500 16.329 1.00 96.12 83 LEU A N 1
ATOM 655 C CA . LEU A 1 83 ? -10.596 7.866 14.971 1.00 96.12 83 LEU A CA 1
ATOM 656 C C . LEU A 1 83 ? -11.658 8.810 14.423 1.00 96.12 83 LEU A C 1
ATOM 658 O O . LEU A 1 83 ? -12.841 8.493 14.453 1.00 96.12 83 LEU A O 1
ATOM 662 N N . ARG A 1 84 ? -11.256 9.972 13.914 1.00 94.38 84 ARG A N 1
ATOM 663 C CA . ARG A 1 84 ? -12.202 10.894 13.280 1.00 94.38 84 ARG A CA 1
ATOM 664 C C . ARG A 1 84 ? -12.602 10.358 11.907 1.00 94.38 84 ARG A C 1
ATOM 666 O O . ARG A 1 84 ? -11.715 10.066 11.104 1.00 94.38 84 ARG A O 1
ATOM 673 N N . VAL A 1 85 ? -13.900 10.302 11.620 1.00 93.81 85 VAL A N 1
ATOM 674 C CA . VAL A 1 85 ? -14.398 9.995 10.275 1.00 93.81 85 VAL A CA 1
ATOM 675 C C . VAL A 1 85 ? -14.127 11.203 9.382 1.00 93.81 85 VAL A C 1
ATOM 677 O O . VAL A 1 85 ? -14.557 12.321 9.665 1.00 93.81 85 VAL A O 1
ATOM 680 N N . THR A 1 86 ? -13.349 11.000 8.322 1.00 86.50 86 THR A N 1
ATOM 681 C CA . THR A 1 86 ? -12.962 12.073 7.389 1.00 86.50 86 THR A CA 1
ATOM 682 C C . THR A 1 86 ? -13.824 12.101 6.135 1.00 86.50 86 THR A C 1
ATOM 684 O O . THR A 1 86 ? -13.956 13.156 5.518 1.00 86.50 86 THR A O 1
ATOM 687 N N . ILE A 1 87 ? -14.390 10.953 5.763 1.00 87.38 87 ILE A N 1
ATOM 688 C CA . ILE A 1 87 ? -15.259 10.771 4.603 1.00 87.38 87 ILE A CA 1
ATOM 689 C C . ILE A 1 87 ? -16.457 9.947 5.084 1.00 87.38 87 ILE A C 1
ATOM 691 O O . ILE A 1 87 ? -16.297 8.745 5.315 1.00 87.38 87 ILE A O 1
ATOM 695 N N . PRO A 1 88 ? -17.623 10.565 5.324 1.00 87.25 88 PRO A N 1
ATOM 696 C CA . PRO A 1 88 ? -18.819 9.825 5.697 1.00 87.25 88 PRO A CA 1
ATOM 697 C C . PRO A 1 88 ? -19.239 8.911 4.541 1.00 87.25 88 PRO A C 1
ATOM 699 O O . PRO A 1 88 ? -19.322 9.347 3.395 1.00 87.25 88 PRO A O 1
ATOM 702 N N . GLY A 1 89 ? -19.488 7.638 4.840 1.00 89.12 89 GLY A N 1
ATOM 703 C CA . GLY A 1 89 ? -20.084 6.694 3.896 1.00 89.12 89 GLY A CA 1
ATOM 704 C C . GLY A 1 89 ? -21.545 6.410 4.227 1.00 89.12 89 GLY A C 1
ATOM 705 O O . GLY A 1 89 ? -22.130 7.004 5.129 1.00 89.12 89 GLY A O 1
ATOM 706 N N . ASN A 1 90 ? -22.151 5.475 3.495 1.00 91.69 90 ASN A N 1
ATOM 707 C CA . ASN A 1 90 ? -23.536 5.075 3.732 1.00 91.69 90 ASN A CA 1
ATOM 708 C C . ASN A 1 90 ? -23.628 4.166 4.978 1.00 91.69 90 ASN A C 1
ATOM 710 O O . ASN A 1 90 ? -23.136 3.036 4.914 1.00 91.69 90 ASN A O 1
ATOM 714 N N . PRO A 1 91 ? -24.281 4.598 6.077 1.00 91.88 91 PRO A N 1
ATOM 715 C CA . PRO A 1 91 ? -24.344 3.833 7.326 1.00 91.88 91 PRO A CA 1
ATOM 716 C C . PRO A 1 91 ? -25.160 2.538 7.211 1.00 91.88 91 PRO A C 1
ATOM 718 O O . PRO A 1 91 ? -25.037 1.663 8.061 1.00 91.88 91 PRO A O 1
ATOM 721 N N . ASN A 1 92 ? -25.967 2.386 6.155 1.00 92.94 92 ASN A N 1
ATOM 722 C CA . ASN A 1 92 ? -26.774 1.186 5.927 1.00 92.94 92 ASN A CA 1
ATOM 723 C C . ASN A 1 92 ? -25.965 0.014 5.342 1.00 92.94 92 ASN A C 1
ATOM 725 O O . ASN A 1 92 ? -26.508 -1.077 5.170 1.00 92.94 92 ASN A O 1
ATOM 729 N N . LEU A 1 93 ? -24.692 0.221 4.988 1.00 94.31 93 LEU A N 1
ATOM 730 C CA . LEU A 1 93 ? -23.841 -0.848 4.468 1.00 94.31 93 LEU A CA 1
ATOM 731 C C . LEU A 1 93 ? -23.302 -1.730 5.611 1.00 94.31 93 LEU A C 1
ATOM 733 O O . LEU A 1 93 ? -22.966 -1.220 6.679 1.00 94.31 93 LEU A O 1
ATOM 737 N N . PRO A 1 94 ? -23.170 -3.053 5.404 1.00 95.88 94 PRO A N 1
ATOM 738 C CA . PRO A 1 94 ? -22.772 -3.958 6.475 1.00 95.88 94 PRO A CA 1
ATOM 739 C C . PRO A 1 94 ? -21.289 -3.837 6.857 1.00 95.88 94 PRO A C 1
ATOM 741 O O . PRO A 1 94 ? -20.421 -3.522 6.040 1.00 95.88 94 PRO A O 1
ATOM 744 N N . GLY A 1 95 ? -20.982 -4.164 8.116 1.00 95.38 95 GLY A N 1
ATOM 745 C CA . GLY A 1 95 ? -19.608 -4.257 8.613 1.00 95.38 95 GLY A CA 1
ATOM 746 C C . GLY A 1 95 ? -18.851 -2.930 8.518 1.00 95.38 95 GLY A C 1
ATOM 747 O O . GLY A 1 95 ? -19.327 -1.898 8.992 1.00 95.38 95 GLY A O 1
ATOM 748 N N . LEU A 1 96 ? -17.654 -2.969 7.931 1.00 96.44 96 LEU A N 1
ATOM 749 C CA . LEU A 1 96 ? -16.793 -1.799 7.727 1.00 96.44 96 LEU A CA 1
ATOM 750 C C . LEU A 1 96 ? -16.947 -1.139 6.346 1.00 96.44 96 LEU A C 1
ATOM 752 O O . LEU A 1 96 ? -16.224 -0.187 6.053 1.00 96.44 96 LEU A O 1
ATOM 756 N N . LEU A 1 97 ? -17.886 -1.595 5.504 1.00 95.12 97 LEU A N 1
ATOM 757 C CA . LEU A 1 97 ? -18.167 -0.981 4.196 1.00 95.12 97 LEU A CA 1
ATOM 758 C C . LEU A 1 97 ? -18.424 0.537 4.257 1.00 95.12 97 LEU A C 1
ATOM 760 O O . LEU A 1 97 ? -17.863 1.228 3.406 1.00 95.12 97 LEU A O 1
ATOM 764 N N . PRO A 1 98 ? -19.155 1.092 5.252 1.00 95.62 98 PRO A N 1
ATOM 765 C CA . PRO A 1 98 ? -19.355 2.541 5.364 1.00 95.62 98 PRO A CA 1
ATOM 766 C C . PRO A 1 98 ? -18.059 3.358 5.489 1.00 95.62 98 PRO A C 1
ATOM 768 O O . PRO A 1 98 ? -18.078 4.568 5.299 1.00 95.62 98 PRO A O 1
ATOM 771 N N . HIS A 1 99 ? -16.929 2.730 5.824 1.00 95.50 99 HIS A N 1
ATOM 772 C CA . HIS A 1 99 ? -15.663 3.426 6.052 1.00 95.50 99 HIS A CA 1
ATOM 773 C C . HIS A 1 99 ? -14.612 3.156 4.971 1.00 95.50 99 HIS A C 1
ATOM 775 O O . HIS A 1 99 ? -13.542 3.756 5.025 1.00 95.50 99 HIS A O 1
ATOM 781 N N . GLN A 1 100 ? -14.884 2.295 3.983 1.00 92.94 100 GLN A N 1
ATOM 782 C CA . GLN A 1 100 ? -13.862 1.796 3.046 1.00 92.94 100 GLN A CA 1
ATOM 783 C C . GLN A 1 100 ? -13.171 2.869 2.197 1.00 92.94 100 GLN A C 1
ATOM 785 O O . GLN A 1 100 ? -12.050 2.642 1.727 1.00 92.94 100 GLN A O 1
ATOM 790 N N . ASP A 1 101 ? -13.816 4.021 2.016 1.00 90.06 101 ASP A N 1
ATOM 791 C CA . ASP A 1 101 ? -13.289 5.133 1.224 1.00 90.06 101 ASP A CA 1
ATOM 792 C C . ASP A 1 101 ? -12.183 5.914 1.933 1.00 90.06 101 ASP A C 1
ATOM 794 O O . ASP A 1 101 ? -11.363 6.559 1.272 1.00 90.06 101 ASP A O 1
ATOM 798 N N . TRP A 1 102 ? -12.131 5.855 3.265 1.00 92.62 102 TRP A N 1
ATOM 799 C CA . TRP A 1 102 ? -11.115 6.540 4.062 1.00 92.62 102 TRP A CA 1
ATOM 800 C C . TRP A 1 102 ? -10.372 5.624 5.025 1.00 92.62 102 TRP A C 1
ATOM 802 O O . TRP A 1 102 ? -9.316 6.019 5.503 1.00 92.62 102 TRP A O 1
ATOM 812 N N . MET A 1 103 ? -10.873 4.428 5.322 1.00 96.56 103 MET A N 1
ATOM 813 C CA . MET A 1 103 ? -10.282 3.520 6.293 1.00 96.56 103 MET A CA 1
ATOM 814 C C . MET A 1 103 ? -10.361 2.068 5.832 1.00 96.56 103 MET A C 1
ATOM 816 O O . MET A 1 103 ? -11.365 1.628 5.276 1.00 96.56 103 MET A O 1
ATOM 820 N N . ARG A 1 104 ? -9.299 1.301 6.095 1.00 97.19 104 ARG A N 1
ATOM 821 C CA . ARG A 1 104 ? -9.311 -0.163 5.978 1.00 97.19 104 ARG A CA 1
ATOM 822 C C . ARG A 1 104 ? -8.571 -0.817 7.132 1.00 97.19 104 ARG A C 1
ATOM 824 O O . ARG A 1 104 ? -7.545 -0.311 7.581 1.00 97.19 104 ARG A O 1
ATOM 831 N N . VAL A 1 105 ? -9.058 -1.984 7.540 1.00 97.81 105 VAL A N 1
ATOM 832 C CA . VAL A 1 105 ? -8.359 -2.898 8.445 1.00 97.81 105 VAL A CA 1
ATOM 833 C C . VAL A 1 105 ? -7.737 -4.007 7.607 1.00 97.81 105 VAL A C 1
ATOM 835 O O . VAL A 1 105 ? -8.429 -4.657 6.824 1.00 97.81 105 VAL A O 1
ATOM 838 N N . LEU A 1 106 ? -6.427 -4.201 7.735 1.00 96.69 106 LEU A N 1
ATOM 839 C CA . LEU A 1 106 ? -5.656 -5.131 6.918 1.00 96.69 106 LEU A CA 1
ATOM 840 C C . LEU A 1 106 ? -4.822 -6.054 7.808 1.00 96.69 106 LEU A C 1
ATOM 842 O O . LEU A 1 106 ? -4.007 -5.587 8.605 1.00 96.69 106 LEU A O 1
ATOM 846 N N . ARG A 1 107 ? -4.979 -7.364 7.612 1.00 95.00 107 ARG A N 1
ATOM 847 C CA . ARG A 1 107 ? -3.992 -8.365 8.031 1.00 95.00 107 ARG A CA 1
ATOM 848 C C . ARG A 1 107 ? -2.941 -8.490 6.942 1.00 95.00 107 ARG A C 1
ATOM 850 O O . ARG A 1 107 ? -3.291 -8.496 5.762 1.00 95.00 107 ARG A O 1
ATOM 857 N N . PHE A 1 108 ? -1.668 -8.566 7.300 1.00 93.94 108 PHE A N 1
ATOM 858 C CA . PHE A 1 108 ? -0.605 -8.626 6.306 1.00 93.94 108 PHE A CA 1
ATOM 859 C C . PHE A 1 108 ? 0.632 -9.373 6.781 1.00 93.94 108 PHE A C 1
ATOM 861 O O . PHE A 1 108 ? 0.923 -9.440 7.972 1.00 93.94 108 PHE A O 1
ATOM 868 N N . ALA A 1 109 ? 1.374 -9.916 5.820 1.00 93.75 109 ALA A N 1
ATOM 869 C CA . ALA A 1 109 ? 2.643 -10.597 6.042 1.00 93.75 109 ALA A CA 1
ATOM 870 C C . ALA A 1 109 ? 3.588 -10.368 4.852 1.00 93.75 109 ALA A C 1
ATOM 872 O O . ALA A 1 109 ? 3.152 -10.014 3.749 1.00 93.75 109 ALA A O 1
ATOM 873 N N . GLU A 1 110 ? 4.889 -10.546 5.079 1.00 90.19 110 GLU A N 1
ATOM 874 C CA . GLU A 1 110 ? 5.897 -10.467 4.020 1.00 90.19 110 GLU A CA 1
ATOM 875 C C . GLU A 1 110 ? 5.818 -11.725 3.140 1.00 90.19 110 GLU A C 1
ATOM 877 O O . GLU A 1 110 ? 5.986 -12.848 3.604 1.00 90.19 110 GLU A O 1
ATOM 882 N N . SER A 1 111 ? 5.555 -11.540 1.850 1.00 82.44 111 SER A N 1
ATOM 883 C CA . SER A 1 111 ? 5.432 -12.599 0.849 1.00 82.44 111 SER A CA 1
ATOM 884 C C . SER A 1 111 ? 6.767 -12.830 0.160 1.00 82.44 111 SER A C 1
ATOM 886 O O . SER A 1 111 ? 6.961 -12.434 -0.990 1.00 82.44 111 SER A O 1
ATOM 888 N N . SER A 1 112 ? 7.713 -13.469 0.846 1.00 76.44 112 SER A N 1
ATOM 889 C CA . SER A 1 112 ? 8.949 -13.902 0.189 1.00 76.44 112 SER A CA 1
ATOM 890 C C . SER A 1 112 ? 8.756 -15.283 -0.451 1.00 76.44 112 SER A C 1
ATOM 892 O O . SER A 1 112 ? 8.539 -16.285 0.221 1.00 76.44 112 SER A O 1
ATOM 894 N N . GLY A 1 113 ? 8.787 -15.337 -1.787 1.00 75.56 113 GLY A N 1
ATOM 895 C CA . GLY A 1 113 ? 8.861 -16.595 -2.545 1.00 75.56 113 GLY A CA 1
ATOM 896 C C . GLY A 1 113 ? 7.584 -17.442 -2.633 1.00 75.56 113 GLY A C 1
ATOM 897 O O . GLY A 1 113 ? 7.632 -18.512 -3.232 1.00 75.56 113 GLY A O 1
ATOM 898 N N . VAL A 1 114 ? 6.453 -16.979 -2.096 1.00 82.44 114 VAL A N 1
ATOM 899 C CA . VAL A 1 114 ? 5.151 -17.666 -2.183 1.00 82.44 114 VAL A CA 1
ATOM 900 C C . VAL A 1 114 ? 4.133 -16.844 -2.968 1.00 82.44 114 VAL A C 1
ATOM 902 O O . VAL A 1 114 ? 4.216 -15.616 -3.038 1.00 82.44 114 VAL A O 1
ATOM 905 N N . SER A 1 115 ? 3.159 -17.524 -3.575 1.00 84.00 115 SER A N 1
ATOM 906 C CA . SER A 1 115 ? 2.036 -16.848 -4.233 1.00 84.00 115 SER A CA 1
ATOM 907 C C . SER A 1 115 ? 1.109 -16.187 -3.204 1.00 84.00 115 SER A C 1
ATOM 909 O O . SER A 1 115 ? 0.968 -16.678 -2.085 1.00 84.00 115 SER A O 1
ATOM 911 N N . ILE A 1 116 ? 0.415 -15.110 -3.594 1.00 80.81 116 ILE A N 1
ATOM 912 C CA . ILE A 1 116 ? -0.525 -14.387 -2.713 1.00 80.81 116 ILE A CA 1
ATOM 913 C C . ILE A 1 116 ? -1.593 -15.331 -2.137 1.00 80.81 116 ILE A C 1
ATOM 915 O O . ILE A 1 116 ? -1.867 -15.294 -0.941 1.00 80.81 116 ILE A O 1
ATOM 919 N N . GLY A 1 117 ? -2.163 -16.212 -2.968 1.00 84.75 117 GLY A N 1
ATOM 920 C CA . GLY A 1 117 ? -3.185 -17.164 -2.524 1.00 84.75 117 GLY A CA 1
ATOM 921 C C . GLY A 1 117 ? -2.649 -18.203 -1.536 1.00 84.75 117 GLY A C 1
ATOM 922 O O . GLY A 1 117 ? -3.356 -18.610 -0.617 1.00 84.75 117 GLY A O 1
ATOM 923 N N . GLU A 1 118 ? -1.390 -18.617 -1.681 1.00 87.19 118 GLU A N 1
ATOM 924 C CA . GLU A 1 118 ? -0.745 -19.500 -0.711 1.00 87.19 118 GLU A CA 1
ATOM 925 C C . GLU A 1 118 ? -0.462 -18.785 0.610 1.00 87.19 118 GLU A C 1
ATOM 927 O O . GLU A 1 118 ? -0.772 -19.329 1.667 1.00 87.19 118 GLU A O 1
ATOM 932 N N . LEU A 1 119 ? 0.049 -17.553 0.562 1.00 83.19 119 LEU A N 1
ATOM 933 C CA . LEU A 1 119 ? 0.285 -16.758 1.762 1.00 83.19 119 LEU A CA 1
ATOM 934 C C . LEU A 1 119 ? -1.014 -16.483 2.525 1.00 83.19 119 LEU A C 1
ATOM 936 O O . LEU A 1 119 ? -1.047 -16.616 3.743 1.00 83.19 119 LEU A O 1
ATOM 940 N N . GLN A 1 120 ? -2.109 -16.187 1.825 1.00 82.56 120 GLN A N 1
ATOM 941 C CA . GLN A 1 120 ? -3.413 -15.996 2.456 1.00 82.56 120 GLN A CA 1
ATOM 942 C C . GLN A 1 120 ? -3.895 -17.263 3.179 1.00 82.56 120 GLN A C 1
ATOM 944 O O . GLN A 1 120 ? -4.417 -17.177 4.293 1.00 82.56 120 GLN A O 1
ATOM 949 N N . ARG A 1 121 ? -3.668 -18.450 2.594 1.00 86.50 121 ARG A N 1
ATOM 950 C CA . ARG A 1 121 ? -3.930 -19.724 3.283 1.00 86.50 121 ARG A CA 1
ATOM 951 C C . ARG A 1 121 ? -3.070 -19.866 4.536 1.00 86.50 121 ARG A C 1
ATOM 953 O O . ARG A 1 121 ? -3.617 -20.219 5.573 1.00 86.50 121 ARG A O 1
ATOM 960 N N . ARG A 1 122 ? -1.775 -19.534 4.463 1.00 87.88 122 ARG A N 1
ATOM 961 C CA . ARG A 1 122 ? -0.847 -19.607 5.608 1.00 87.88 122 ARG A CA 1
ATOM 962 C C . ARG A 1 122 ? -1.210 -18.637 6.735 1.00 87.88 122 ARG A C 1
ATOM 964 O O . ARG A 1 122 ? -1.146 -19.027 7.897 1.00 87.88 122 ARG A O 1
ATOM 971 N N . ILE A 1 123 ? -1.635 -17.414 6.407 1.00 85.06 123 ILE A N 1
ATOM 972 C CA . ILE A 1 123 ? -2.155 -16.432 7.376 1.00 85.06 123 ILE A CA 1
ATOM 973 C C . ILE A 1 123 ? -3.420 -16.983 8.043 1.00 85.06 123 ILE A C 1
ATOM 975 O O . ILE A 1 123 ? -3.545 -16.966 9.266 1.00 85.06 123 ILE A O 1
ATOM 979 N N . THR A 1 124 ? -4.347 -17.520 7.246 1.00 82.69 124 THR A N 1
ATOM 980 C CA . THR A 1 124 ? -5.615 -18.066 7.754 1.00 82.69 124 THR A CA 1
ATOM 981 C C . THR A 1 124 ? -5.388 -19.296 8.638 1.00 82.69 124 THR A C 1
ATOM 983 O O . THR A 1 124 ? -6.060 -19.450 9.653 1.00 82.69 124 THR A O 1
ATOM 986 N N . SER A 1 125 ? -4.414 -20.148 8.304 1.00 85.62 125 SER A N 1
ATOM 987 C CA . SER A 1 125 ? -4.051 -21.328 9.096 1.00 85.62 125 SER A CA 1
ATOM 988 C C . SER A 1 125 ? -3.107 -21.032 10.269 1.00 85.62 125 SER A C 1
ATOM 990 O O . SER A 1 125 ? -2.701 -21.968 10.951 1.00 85.62 125 SER A O 1
ATOM 992 N N . GLY A 1 126 ? -2.691 -19.776 10.475 1.00 82.06 126 GLY A N 1
ATOM 993 C CA . GLY A 1 126 ? -1.743 -19.389 11.529 1.00 82.06 126 GLY A CA 1
ATOM 994 C C . GLY A 1 126 ? -0.317 -19.929 11.347 1.00 82.06 126 GLY A C 1
ATOM 995 O O . GLY A 1 126 ? 0.435 -20.011 12.314 1.00 82.06 126 GLY A O 1
ATOM 996 N N . GLN A 1 127 ? 0.057 -20.327 10.128 1.00 85.75 127 GLN A N 1
ATOM 997 C CA . GLN A 1 127 ? 1.400 -20.829 9.804 1.00 85.75 127 GLN A CA 1
ATOM 998 C C . GLN A 1 127 ? 2.408 -19.699 9.568 1.00 85.75 127 GLN A C 1
ATOM 1000 O O . GLN A 1 127 ? 3.608 -19.913 9.718 1.00 85.75 127 GLN A O 1
ATOM 1005 N N . GLU A 1 128 ? 1.926 -18.509 9.208 1.00 87.31 128 GLU A N 1
ATOM 1006 C CA . GLU A 1 128 ? 2.747 -17.316 9.017 1.00 87.31 128 GLU A CA 1
ATOM 1007 C C . GLU A 1 128 ? 2.465 -16.307 10.133 1.00 87.31 128 GLU A C 1
ATOM 1009 O O . GLU A 1 128 ? 1.314 -16.131 10.536 1.00 87.31 128 GLU A O 1
ATOM 1014 N N . ARG A 1 129 ? 3.505 -15.619 10.618 1.00 88.75 129 ARG A N 1
ATOM 1015 C CA . ARG A 1 129 ? 3.326 -14.509 11.560 1.00 88.75 129 ARG A CA 1
ATOM 1016 C C . ARG A 1 129 ? 2.777 -13.307 10.807 1.00 88.75 129 ARG A C 1
ATOM 1018 O O . ARG A 1 129 ? 3.514 -12.636 10.086 1.00 88.75 129 ARG A O 1
ATOM 1025 N N . ASP A 1 130 ? 1.492 -13.044 10.980 1.00 93.44 130 ASP A N 1
ATOM 1026 C CA . ASP A 1 130 ? 0.848 -11.881 10.399 1.00 93.44 130 ASP A CA 1
ATOM 1027 C C . ASP A 1 130 ? 0.855 -10.681 11.353 1.00 93.44 130 ASP A C 1
ATOM 1029 O O . ASP A 1 130 ? 1.096 -10.792 12.555 1.00 93.44 130 ASP A O 1
ATOM 1033 N N . ARG A 1 131 ? 0.633 -9.508 10.770 1.00 96.25 131 ARG A N 1
ATOM 1034 C CA . ARG A 1 131 ? 0.492 -8.222 11.447 1.00 96.25 131 ARG A CA 1
ATOM 1035 C C . ARG A 1 131 ? -0.876 -7.649 11.118 1.00 96.25 131 ARG A C 1
ATOM 1037 O O . ARG A 1 131 ? -1.397 -7.880 10.026 1.00 96.25 131 ARG A O 1
ATOM 1044 N N . LEU A 1 132 ? -1.439 -6.869 12.031 1.00 97.19 132 LEU A N 1
ATOM 1045 C CA . LEU A 1 132 ? -2.727 -6.213 11.845 1.00 97.19 132 LEU A CA 1
ATOM 1046 C C . LEU A 1 132 ? -2.557 -4.702 11.914 1.00 97.19 132 LEU A C 1
ATOM 1048 O O . LEU A 1 132 ? -2.007 -4.168 12.876 1.00 97.19 132 LEU A O 1
ATOM 1052 N N . VAL A 1 133 ? -3.069 -4.008 10.903 1.00 98.19 133 VAL A N 1
ATOM 1053 C CA . VAL A 1 133 ? -3.048 -2.548 10.853 1.00 98.19 133 VAL A CA 1
ATOM 1054 C C . VAL A 1 133 ? -4.402 -2.002 10.432 1.00 98.19 133 VAL A C 1
ATOM 1056 O O . VAL A 1 133 ? -5.022 -2.484 9.484 1.00 98.19 133 VAL A O 1
ATOM 1059 N N . LEU A 1 134 ? -4.843 -0.954 11.118 1.00 98.31 134 LEU A N 1
ATOM 1060 C CA . LEU A 1 134 ? -5.893 -0.070 10.642 1.00 98.31 134 LEU A CA 1
ATOM 1061 C C . LEU A 1 134 ? -5.243 1.146 9.989 1.00 98.31 134 LEU A C 1
ATOM 1063 O O . LEU A 1 134 ? -4.384 1.803 10.577 1.00 98.31 134 LEU A O 1
ATOM 1067 N N . ILE A 1 135 ? -5.652 1.450 8.764 1.00 97.50 135 ILE A N 1
ATOM 1068 C CA . ILE A 1 135 ? -5.095 2.549 7.980 1.00 97.50 135 ILE A CA 1
ATOM 1069 C C . ILE A 1 135 ? -6.191 3.542 7.690 1.00 97.50 135 ILE A C 1
ATOM 1071 O O . ILE A 1 135 ? -7.244 3.155 7.196 1.00 97.50 135 ILE A O 1
ATOM 1075 N N . THR A 1 136 ? -5.920 4.816 7.948 1.00 96.88 136 THR A N 1
ATOM 1076 C CA . THR A 1 136 ? -6.818 5.922 7.624 1.00 96.88 136 THR A CA 1
ATOM 1077 C C . THR A 1 136 ? -6.195 6.826 6.570 1.00 96.88 136 THR A C 1
ATOM 1079 O O . THR A 1 136 ? -4.979 7.004 6.527 1.00 96.88 136 THR A O 1
ATOM 1082 N N . ARG A 1 137 ? -7.028 7.425 5.724 1.00 93.81 137 ARG A N 1
ATOM 1083 C CA . ARG A 1 137 ? -6.690 8.479 4.774 1.00 93.81 137 ARG A CA 1
ATOM 1084 C C . ARG A 1 137 ? -7.393 9.754 5.210 1.00 93.81 137 ARG A C 1
ATOM 1086 O O . ARG A 1 137 ? -8.620 9.837 5.244 1.00 93.81 137 ARG A O 1
ATOM 1093 N N . THR A 1 138 ? -6.602 10.783 5.460 1.00 92.31 138 THR A N 1
ATOM 1094 C CA . THR A 1 138 ? -7.098 12.116 5.788 1.00 92.31 138 THR A CA 1
ATOM 1095 C C . THR A 1 138 ? -6.771 13.055 4.631 1.00 92.31 138 THR A C 1
ATOM 1097 O O . THR A 1 138 ? -5.581 13.286 4.366 1.00 92.31 138 THR A O 1
ATOM 1100 N N . PRO A 1 139 ? -7.786 13.583 3.920 1.00 88.94 139 PRO A N 1
ATOM 1101 C CA . PRO A 1 139 ? -7.569 14.580 2.884 1.00 88.94 139 PRO A CA 1
ATOM 1102 C C . PRO A 1 139 ? -7.073 15.897 3.492 1.00 88.94 139 PRO A C 1
ATOM 1104 O O . PRO A 1 139 ? -7.089 16.102 4.707 1.00 88.94 139 PRO A O 1
ATOM 1107 N N . MET A 1 140 ? -6.604 16.805 2.639 1.00 84.56 140 MET A N 1
ATOM 1108 C CA . MET A 1 140 ? -6.135 18.111 3.097 1.00 84.56 140 MET A CA 1
ATOM 1109 C C . MET A 1 140 ? -7.304 18.902 3.715 1.00 84.56 140 MET A C 1
ATOM 1111 O O . MET A 1 140 ? -8.402 18.867 3.152 1.00 84.56 140 MET A O 1
ATOM 1115 N N . PRO A 1 141 ? -7.102 19.641 4.822 1.00 79.00 141 PRO A N 1
ATOM 1116 C CA . PRO A 1 141 ? -8.130 20.535 5.348 1.00 79.00 141 PRO A CA 1
ATOM 1117 C C . PRO A 1 141 ? -8.638 21.500 4.267 1.00 79.00 141 PRO A C 1
ATOM 1119 O O . PRO A 1 141 ? -7.839 22.030 3.496 1.00 79.00 141 PRO A O 1
ATOM 1122 N N . GLY A 1 142 ? -9.956 21.705 4.203 1.00 76.94 142 GLY A N 1
ATOM 1123 C CA . GLY A 1 142 ? -10.594 22.543 3.180 1.00 76.94 142 GLY A CA 1
ATOM 1124 C C . GLY A 1 142 ? -10.709 21.898 1.794 1.00 76.94 142 GLY A C 1
ATOM 1125 O O . GLY A 1 142 ? -10.996 22.600 0.830 1.00 76.94 142 GLY A O 1
ATOM 1126 N N . SER A 1 143 ? -10.466 20.586 1.668 1.00 81.19 143 SER A N 1
ATOM 1127 C CA . SER A 1 143 ? -10.803 19.858 0.438 1.00 81.19 143 SER A CA 1
ATOM 1128 C C . SER A 1 143 ? -12.315 19.855 0.222 1.00 81.19 143 SER A C 1
ATOM 1130 O O . SER A 1 143 ? -13.074 19.776 1.186 1.00 81.19 143 SER A O 1
ATOM 1132 N N . ASP A 1 144 ? -12.724 19.914 -1.042 1.00 75.00 144 ASP A N 1
ATOM 1133 C CA . ASP A 1 144 ? -14.123 19.819 -1.453 1.00 75.00 144 ASP A CA 1
ATOM 1134 C C . ASP A 1 144 ? -14.781 18.541 -0.883 1.00 75.00 144 ASP A C 1
ATOM 1136 O O . ASP A 1 144 ? -14.227 17.456 -1.088 1.00 75.00 144 ASP A O 1
ATOM 1140 N N . PRO A 1 145 ? -15.913 18.647 -0.160 1.00 70.00 145 PRO A N 1
ATOM 1141 C CA . PRO A 1 145 ? -16.633 17.507 0.395 1.00 70.00 145 PRO A CA 1
ATOM 1142 C C . PRO A 1 145 ? -17.217 16.559 -0.650 1.00 70.00 145 PRO A C 1
ATOM 1144 O O . PRO A 1 145 ? -17.435 15.410 -0.317 1.00 70.00 145 PRO A O 1
ATOM 1147 N N . GLU A 1 146 ? -17.478 16.977 -1.890 1.00 71.19 146 GLU A N 1
ATOM 1148 C CA . GLU A 1 146 ? -18.044 16.053 -2.888 1.00 71.19 146 GLU A CA 1
ATOM 1149 C C . GLU A 1 146 ? -16.974 15.123 -3.464 1.00 71.19 146 GLU A C 1
ATOM 1151 O O . GLU A 1 146 ? -17.200 13.935 -3.691 1.00 71.19 146 GLU A O 1
ATOM 1156 N N . THR A 1 147 ? -15.768 15.653 -3.666 1.00 71.12 147 THR A N 1
ATOM 1157 C CA . THR A 1 147 ? -14.641 14.895 -4.223 1.00 71.12 147 THR A CA 1
ATOM 1158 C C . THR A 1 147 ? -13.657 14.397 -3.165 1.00 71.12 147 THR A C 1
ATOM 1160 O O . THR A 1 147 ? -12.749 13.627 -3.485 1.00 71.12 147 THR A O 1
ATOM 1163 N N . TYR A 1 148 ? -13.774 14.860 -1.916 1.00 68.25 148 TYR A N 1
ATOM 1164 C CA . TYR A 1 148 ? -12.864 14.620 -0.785 1.00 68.25 148 TYR A CA 1
ATOM 1165 C C . TYR A 1 148 ? -11.378 14.752 -1.144 1.00 68.25 148 TYR A C 1
ATOM 1167 O O . TYR A 1 148 ? -10.510 14.028 -0.647 1.00 68.25 148 TYR A O 1
ATOM 1175 N N . GLY A 1 149 ? -11.062 15.679 -2.052 1.00 60.41 149 GLY A N 1
ATOM 1176 C CA . GLY A 1 149 ? -9.700 15.889 -2.525 1.00 60.41 149 GLY A CA 1
ATOM 1177 C C . GLY A 1 149 ? -9.135 14.725 -3.348 1.00 60.41 149 GLY A C 1
ATOM 1178 O O . GLY A 1 149 ? -7.910 14.588 -3.384 1.00 60.41 149 GLY A O 1
ATOM 1179 N N . ALA A 1 150 ? -9.979 13.933 -4.030 1.00 65.62 150 ALA A N 1
ATOM 1180 C CA . ALA A 1 150 ? -9.605 12.882 -4.994 1.00 65.62 150 ALA A CA 1
ATOM 1181 C C . ALA A 1 150 ? -8.473 13.325 -5.944 1.00 65.62 150 ALA A C 1
ATOM 1183 O O . ALA A 1 150 ? -7.563 12.560 -6.276 1.00 65.62 150 ALA A O 1
ATOM 1184 N N . VAL A 1 151 ? -8.493 14.606 -6.322 1.00 69.38 151 VAL A N 1
ATOM 1185 C CA . VAL A 1 151 ? -7.543 15.221 -7.254 1.00 69.38 151 VAL A CA 1
ATOM 1186 C C . VAL A 1 151 ? -6.238 15.666 -6.568 1.00 69.38 151 VAL A C 1
ATOM 1188 O O . VAL A 1 151 ? -5.165 15.595 -7.173 1.00 69.38 151 VAL A O 1
ATOM 1191 N N . ASN A 1 152 ? -6.268 16.072 -5.291 1.00 78.12 152 ASN A N 1
ATOM 1192 C CA . ASN A 1 152 ? -5.104 16.622 -4.580 1.00 78.12 152 ASN A CA 1
ATOM 1193 C C . ASN A 1 152 ? -4.403 15.596 -3.670 1.00 78.12 152 ASN A C 1
ATOM 1195 O O . ASN A 1 152 ? -4.200 15.816 -2.473 1.00 78.12 152 ASN A O 1
ATOM 1199 N N . LYS A 1 153 ? -3.950 14.490 -4.268 1.00 79.56 153 LYS A N 1
ATOM 1200 C CA . LYS A 1 153 ? -3.287 13.376 -3.560 1.00 79.56 153 LYS A CA 1
ATOM 1201 C C . LYS A 1 153 ? -2.078 13.792 -2.720 1.00 79.56 153 LYS A C 1
ATOM 1203 O O . LYS A 1 153 ? -1.766 13.176 -1.710 1.00 79.56 153 LYS A O 1
ATOM 1208 N N . LYS A 1 154 ? -1.384 14.859 -3.127 1.00 78.94 154 LYS A N 1
ATOM 1209 C CA . LYS A 1 154 ? -0.181 15.364 -2.444 1.00 78.94 154 LYS A CA 1
ATOM 1210 C C . LYS A 1 154 ? -0.470 15.935 -1.058 1.00 78.94 154 LYS A C 1
ATOM 1212 O O . LYS A 1 154 ? 0.441 15.995 -0.241 1.00 78.94 154 LYS A O 1
ATOM 1217 N N . GLY A 1 155 ? -1.701 16.382 -0.819 1.00 82.56 155 GLY A N 1
ATOM 1218 C CA . GLY A 1 155 ? -2.135 16.882 0.481 1.00 82.56 155 GLY A CA 1
ATOM 1219 C C . GLY A 1 155 ? -2.611 15.783 1.430 1.00 82.56 155 GLY A C 1
ATOM 1220 O O . GLY A 1 155 ? -2.955 16.088 2.569 1.00 82.56 155 GLY A O 1
ATOM 1221 N N . TRP A 1 156 ? -2.662 14.525 0.980 1.00 88.62 156 TRP A N 1
ATOM 1222 C CA . TRP A 1 156 ? -3.151 13.425 1.799 1.00 88.62 156 TRP A CA 1
ATOM 1223 C C . TRP A 1 156 ? -2.142 13.022 2.862 1.00 88.62 156 TRP A C 1
ATOM 1225 O O . TRP A 1 156 ? -0.924 13.010 2.649 1.00 88.62 156 TRP A O 1
ATOM 1235 N N . THR A 1 157 ? -2.687 12.628 4.005 1.00 92.44 157 THR A N 1
ATOM 1236 C CA . THR A 1 157 ? -1.931 11.987 5.074 1.00 92.44 157 THR A CA 1
ATOM 1237 C C . THR A 1 157 ? -2.580 10.673 5.454 1.00 92.44 157 THR A C 1
ATOM 1239 O O . THR A 1 157 ? -3.791 10.513 5.312 1.00 92.44 157 THR A O 1
ATOM 1242 N N . PHE A 1 158 ? -1.758 9.746 5.919 1.00 95.44 158 PHE A N 1
ATOM 1243 C CA . PHE A 1 158 ? -2.155 8.398 6.273 1.00 95.44 158 PHE A CA 1
ATOM 1244 C C . PHE A 1 158 ? -1.828 8.150 7.734 1.00 95.44 158 PHE A C 1
ATOM 1246 O O . PHE A 1 158 ? -0.691 8.388 8.145 1.00 95.44 158 PHE A O 1
ATOM 1253 N N . GLY A 1 159 ? -2.819 7.719 8.507 1.00 96.94 159 GLY A N 1
ATOM 1254 C CA . GLY A 1 159 ? -2.620 7.207 9.858 1.00 96.94 159 GLY A CA 1
ATOM 1255 C C . GLY A 1 159 ? -2.485 5.691 9.805 1.00 96.94 159 GLY A C 1
ATOM 1256 O O . GLY A 1 159 ? -3.305 5.032 9.174 1.00 96.94 159 GLY A O 1
ATOM 1257 N N . PHE A 1 160 ? -1.461 5.149 10.449 1.00 97.94 160 PHE A N 1
ATOM 1258 C CA . PHE A 1 160 ? -1.223 3.718 10.601 1.00 97.94 160 PHE A CA 1
ATOM 1259 C C . PHE A 1 160 ? -1.361 3.379 12.077 1.00 97.94 160 PHE A C 1
ATOM 1261 O O . PHE A 1 160 ? -0.571 3.868 12.882 1.00 97.94 160 PHE A O 1
ATOM 1268 N N . TYR A 1 161 ? -2.368 2.582 12.415 1.00 98.31 161 TYR A N 1
ATOM 1269 C CA . TYR A 1 161 ? -2.641 2.100 13.764 1.00 98.31 161 TYR A CA 1
ATOM 1270 C C . TYR A 1 161 ? -2.363 0.600 13.782 1.00 98.31 161 TYR A C 1
ATOM 1272 O O . TYR A 1 161 ? -3.200 -0.198 13.359 1.00 98.31 161 TYR A O 1
ATOM 1280 N N . GLU A 1 162 ? -1.154 0.221 14.177 1.00 98.25 162 GLU A N 1
ATOM 1281 C CA . GLU A 1 162 ? -0.732 -1.173 14.238 1.00 98.25 162 GLU A CA 1
ATOM 1282 C C . GLU A 1 162 ? -1.124 -1.786 15.580 1.00 98.25 162 GLU A C 1
ATOM 1284 O O . GLU A 1 162 ? -0.787 -1.266 16.644 1.00 98.25 162 GLU A O 1
ATOM 1289 N N . LEU A 1 163 ? -1.849 -2.901 15.515 1.00 98.06 163 LEU A N 1
ATOM 1290 C CA . LEU A 1 163 ? -2.255 -3.669 16.681 1.00 98.06 163 LEU A CA 1
ATOM 1291 C C . LEU A 1 163 ? -1.172 -4.713 16.917 1.00 98.06 163 LEU A C 1
ATOM 1293 O O . LEU A 1 163 ? -1.036 -5.689 16.177 1.00 98.06 163 LEU A O 1
ATOM 1297 N N . THR A 1 164 ? -0.360 -4.475 17.935 1.00 97.31 164 THR A N 1
ATOM 1298 C CA . THR A 1 164 ? 0.783 -5.331 18.252 1.00 97.31 164 THR A CA 1
ATOM 1299 C C . THR A 1 164 ? 0.345 -6.517 19.124 1.00 97.31 164 THR A C 1
ATOM 1301 O O . THR A 1 164 ? -0.617 -6.404 19.885 1.00 97.31 164 THR A O 1
ATOM 1304 N N . PRO A 1 165 ? 0.998 -7.693 19.050 1.00 94.88 165 PRO A N 1
ATOM 1305 C CA . PRO A 1 165 ? 0.572 -8.870 19.823 1.00 94.88 165 PRO A CA 1
ATOM 1306 C C . PRO A 1 165 ? 0.572 -8.679 21.352 1.00 94.88 165 PRO A C 1
ATOM 1308 O O . PRO A 1 165 ? -0.140 -9.385 22.069 1.00 94.88 165 PRO A O 1
ATOM 1311 N N . ASP A 1 166 ? 1.343 -7.715 21.862 1.00 95.38 166 ASP A N 1
ATOM 1312 C CA . ASP A 1 166 ? 1.405 -7.390 23.292 1.00 95.38 166 ASP A CA 1
ATOM 1313 C C . ASP A 1 166 ? 0.146 -6.658 23.809 1.00 95.38 166 ASP A C 1
ATOM 1315 O O . ASP A 1 166 ? -0.065 -6.598 25.019 1.00 95.38 166 ASP A O 1
ATOM 1319 N N . GLY A 1 167 ? -0.735 -6.204 22.910 1.00 95.19 167 GLY A N 1
ATOM 1320 C CA . GLY A 1 167 ? -1.966 -5.488 23.238 1.00 95.19 167 GLY A CA 1
ATOM 1321 C C . GLY A 1 167 ? -1.902 -3.975 23.019 1.00 95.19 167 GLY A C 1
ATOM 1322 O O . GLY A 1 167 ? -2.891 -3.306 23.300 1.00 95.19 167 GLY A O 1
ATOM 1323 N N . ARG A 1 168 ? -0.789 -3.427 22.512 1.00 97.25 168 ARG A N 1
ATOM 1324 C CA . ARG A 1 168 ? -0.649 -1.984 22.264 1.00 97.25 168 ARG A CA 1
ATOM 1325 C C . ARG A 1 168 ? -1.100 -1.578 20.865 1.00 97.25 168 ARG A C 1
ATOM 1327 O O . ARG A 1 168 ? -0.928 -2.329 19.897 1.00 97.25 168 ARG A O 1
ATOM 1334 N N . ILE A 1 169 ? -1.615 -0.355 20.755 1.00 98.12 169 ILE A N 1
ATOM 1335 C CA . ILE A 1 169 ? -1.946 0.302 19.488 1.00 98.12 169 ILE A CA 1
ATOM 1336 C C . ILE A 1 169 ? -0.859 1.332 19.165 1.00 98.12 169 ILE A C 1
ATOM 1338 O O . ILE A 1 169 ? -0.869 2.465 19.661 1.00 98.12 169 ILE A O 1
ATOM 1342 N N . GLU A 1 170 ? 0.081 0.949 18.303 1.00 97.88 170 GLU A N 1
ATOM 1343 C CA . GLU A 1 170 ? 1.130 1.848 17.824 1.00 97.88 170 GLU A CA 1
ATOM 1344 C C . GLU A 1 170 ? 0.587 2.744 16.711 1.00 97.88 170 GLU A C 1
ATOM 1346 O O . GLU A 1 170 ? -0.065 2.273 15.782 1.00 97.88 170 GLU A O 1
ATOM 1351 N N . HIS A 1 171 ? 0.846 4.052 16.795 1.00 97.12 171 HIS A N 1
ATOM 1352 C CA . HIS A 1 171 ? 0.332 5.022 15.832 1.00 97.12 171 HIS A CA 1
ATOM 1353 C C . HIS A 1 171 ? 1.455 5.796 15.144 1.00 97.12 171 HIS A C 1
ATOM 1355 O O . HIS A 1 171 ? 2.285 6.434 15.793 1.00 97.12 171 HIS A O 1
ATOM 1361 N N . GLN A 1 172 ? 1.419 5.813 13.814 1.00 96.56 172 GLN A N 1
ATOM 1362 C CA . GLN A 1 172 ? 2.298 6.624 12.982 1.00 96.56 172 GLN A CA 1
ATOM 1363 C C . GLN A 1 172 ? 1.486 7.374 11.926 1.00 96.56 172 GLN A C 1
ATOM 1365 O O . GLN A 1 172 ? 0.646 6.786 11.253 1.00 96.56 172 GLN A O 1
ATOM 1370 N N . GLN A 1 173 ? 1.776 8.660 11.723 1.00 94.81 173 GLN A N 1
ATOM 1371 C CA . GLN A 1 173 ? 1.163 9.448 10.655 1.00 94.81 173 GLN A CA 1
ATOM 1372 C C . GLN A 1 173 ? 2.206 9.849 9.610 1.00 94.81 173 GLN A C 1
ATOM 1374 O O . GLN A 1 173 ? 3.224 10.454 9.947 1.00 94.81 173 GLN A O 1
ATOM 1379 N N . LEU A 1 174 ? 1.938 9.552 8.338 1.00 93.62 174 LEU A N 1
ATOM 1380 C CA . LEU A 1 174 ? 2.846 9.827 7.221 1.00 93.62 174 LEU A CA 1
ATOM 1381 C C . LEU A 1 174 ? 2.130 10.578 6.091 1.00 93.62 174 LEU A C 1
ATOM 1383 O O . LEU A 1 174 ? 0.938 10.401 5.853 1.00 93.62 174 LEU A O 1
ATOM 1387 N N . GLY A 1 175 ? 2.853 11.436 5.377 1.00 89.88 175 GLY A N 1
ATOM 1388 C CA . GLY A 1 175 ? 2.354 12.125 4.186 1.00 89.88 175 GLY A CA 1
ATOM 1389 C C . GLY A 1 175 ? 2.460 11.274 2.920 1.00 89.88 175 GLY A C 1
ATOM 1390 O O . GLY A 1 175 ? 3.323 10.397 2.818 1.00 89.88 175 GLY A O 1
ATOM 1391 N N . PHE A 1 176 ? 1.620 11.573 1.926 1.00 86.31 176 PHE A N 1
ATOM 1392 C CA . PHE A 1 176 ? 1.753 10.994 0.589 1.00 86.31 176 PHE A CA 1
ATOM 1393 C C . PHE A 1 176 ? 3.147 11.296 -0.001 1.00 86.31 176 PHE A C 1
ATOM 1395 O O . PHE A 1 176 ? 3.638 12.425 0.139 1.00 86.31 176 PHE A O 1
ATOM 1402 N N . PRO A 1 177 ? 3.788 10.336 -0.693 1.00 77.69 177 PRO A N 1
ATOM 1403 C CA . PRO A 1 177 ? 5.069 10.576 -1.337 1.00 77.69 177 PRO A CA 1
ATOM 1404 C C . PRO A 1 177 ? 4.912 11.641 -2.422 1.00 77.69 177 PRO A C 1
ATOM 1406 O O . PRO A 1 177 ? 4.285 11.451 -3.468 1.00 77.69 177 PRO A O 1
ATOM 1409 N N . SER A 1 178 ? 5.476 12.814 -2.153 1.00 70.19 178 SER A N 1
ATOM 1410 C CA . SER A 1 178 ? 5.548 13.900 -3.115 1.00 70.19 178 SER A CA 1
ATOM 1411 C C . SER A 1 178 ? 7.000 14.306 -3.288 1.00 70.19 178 SER A C 1
ATOM 1413 O O . SER A 1 178 ? 7.722 14.546 -2.319 1.00 70.19 178 SER A O 1
ATOM 1415 N N . ARG A 1 179 ? 7.452 14.390 -4.543 1.00 60.84 179 ARG A N 1
ATOM 1416 C CA . ARG A 1 179 ? 8.740 15.020 -4.831 1.00 60.84 179 ARG A CA 1
ATOM 1417 C C . ARG A 1 179 ? 8.707 16.463 -4.321 1.00 60.84 179 ARG A C 1
ATOM 1419 O O . ARG A 1 179 ? 7.773 17.189 -4.688 1.00 60.84 179 ARG A O 1
ATOM 1426 N N . PRO A 1 180 ? 9.735 16.919 -3.585 1.00 54.53 180 PRO A N 1
ATOM 1427 C CA . PRO A 1 180 ? 9.961 18.342 -3.415 1.00 54.53 180 PRO A CA 1
ATOM 1428 C C . PRO A 1 180 ? 10.115 18.923 -4.820 1.00 54.53 180 PRO A C 1
ATOM 1430 O O . PRO A 1 180 ? 11.081 18.618 -5.520 1.00 54.53 180 PRO A O 1
ATOM 1433 N N . ARG A 1 181 ? 9.136 19.698 -5.292 1.00 50.41 181 ARG A N 1
ATOM 1434 C CA . ARG A 1 181 ? 9.346 20.476 -6.510 1.00 50.41 181 ARG A CA 1
ATOM 1435 C C . ARG A 1 181 ? 10.300 21.599 -6.121 1.00 50.41 181 ARG A C 1
ATOM 1437 O O . ARG A 1 181 ? 9.931 22.392 -5.250 1.00 50.41 181 ARG A O 1
ATOM 1444 N N . PRO A 1 182 ? 11.493 21.710 -6.728 1.00 46.03 182 PRO A N 1
ATOM 1445 C CA . PRO A 1 182 ? 12.162 22.994 -6.713 1.00 46.03 182 PRO A CA 1
ATOM 1446 C C . PRO A 1 182 ? 11.184 23.954 -7.390 1.00 46.03 182 PRO A C 1
ATOM 1448 O O . PRO A 1 182 ? 10.813 23.749 -8.547 1.00 46.03 182 PRO A O 1
ATOM 1451 N N . SER A 1 183 ? 10.650 24.935 -6.659 1.00 51.53 183 SER A N 1
ATOM 1452 C CA . SER A 1 183 ? 9.908 25.984 -7.349 1.00 51.53 183 SER A CA 1
ATOM 1453 C C . SER A 1 183 ? 10.898 26.639 -8.306 1.00 51.53 183 SER A C 1
ATOM 1455 O O . SER A 1 183 ? 12.036 26.901 -7.914 1.00 51.53 183 SER A O 1
ATOM 1457 N N . LEU A 1 184 ? 10.500 26.865 -9.561 1.00 52.62 184 LEU A N 1
ATOM 1458 C CA . LEU A 1 184 ? 11.348 27.551 -10.545 1.00 52.62 184 LEU A CA 1
ATOM 1459 C C . LEU A 1 184 ? 11.906 28.854 -9.949 1.00 52.62 184 LEU A C 1
ATOM 1461 O O . LEU A 1 184 ? 13.087 29.144 -10.069 1.00 52.62 184 LEU A O 1
ATOM 1465 N N . THR A 1 185 ? 11.092 29.549 -9.155 1.00 53.28 185 THR A N 1
ATOM 1466 C CA . THR A 1 185 ? 11.461 30.747 -8.397 1.00 53.28 185 THR A CA 1
ATOM 1467 C C . THR A 1 185 ? 12.514 30.521 -7.301 1.00 53.28 185 THR A C 1
ATOM 1469 O O . THR A 1 185 ? 13.325 31.413 -7.065 1.00 53.28 185 THR A O 1
ATOM 1472 N N . ARG A 1 186 ? 12.541 29.366 -6.614 1.00 54.69 186 ARG A N 1
ATOM 1473 C CA . ARG A 1 186 ? 13.589 29.038 -5.621 1.00 54.69 186 ARG A CA 1
ATOM 1474 C C . ARG A 1 186 ? 14.857 28.500 -6.254 1.00 54.69 186 ARG A C 1
ATOM 1476 O O . ARG A 1 186 ? 15.927 28.844 -5.768 1.00 54.69 186 ARG A O 1
ATOM 1483 N N . ALA A 1 187 ? 14.737 27.688 -7.303 1.00 57.03 187 ALA A N 1
ATOM 1484 C CA . ALA A 1 187 ? 15.883 27.184 -8.053 1.00 57.03 187 ALA A CA 1
ATOM 1485 C C . ALA A 1 187 ? 16.691 28.347 -8.641 1.00 57.03 187 ALA A C 1
ATOM 1487 O O . ALA A 1 187 ? 17.906 28.386 -8.487 1.00 57.03 187 ALA A O 1
ATOM 1488 N N . VAL A 1 188 ? 16.000 29.350 -9.195 1.00 57.12 188 VAL A N 1
ATOM 1489 C CA . VAL A 1 188 ? 16.606 30.601 -9.681 1.00 57.12 188 VAL A CA 1
ATOM 1490 C C . VAL A 1 188 ? 17.229 31.431 -8.546 1.00 57.12 188 VAL A C 1
ATOM 1492 O O . VAL A 1 188 ? 18.201 32.139 -8.773 1.00 57.12 188 VAL A O 1
ATOM 1495 N N . ARG A 1 189 ? 16.726 31.322 -7.307 1.00 63.62 189 ARG A N 1
ATOM 1496 C CA . ARG A 1 189 ? 17.277 31.998 -6.113 1.00 63.62 189 ARG A CA 1
ATOM 1497 C C . ARG A 1 189 ? 18.281 31.158 -5.309 1.00 63.62 189 ARG A C 1
ATOM 1499 O O . ARG A 1 189 ? 18.640 31.569 -4.208 1.00 63.62 189 ARG A O 1
ATOM 1506 N N . GLY A 1 190 ? 18.688 29.980 -5.790 1.00 58.81 190 GLY A N 1
ATOM 1507 C CA . GLY A 1 190 ? 19.608 29.088 -5.068 1.00 58.81 190 GLY A CA 1
ATOM 1508 C C . GLY A 1 190 ? 19.097 28.606 -3.701 1.00 58.81 190 GLY A C 1
ATOM 1509 O O . GLY A 1 190 ? 19.881 28.159 -2.870 1.00 58.81 190 GLY A O 1
ATOM 1510 N N . GLN A 1 191 ? 17.791 28.707 -3.431 1.00 54.59 191 GLN A N 1
ATOM 1511 C CA . GLN A 1 191 ? 17.231 28.311 -2.141 1.00 54.59 191 GLN A CA 1
ATOM 1512 C C . GLN A 1 191 ? 16.957 26.802 -2.112 1.00 54.59 191 GLN A C 1
ATOM 1514 O O . GLN A 1 191 ? 16.359 26.279 -3.060 1.00 54.59 191 GLN A O 1
ATOM 1519 N N . PRO A 1 192 ? 17.294 26.101 -1.013 1.00 56.06 192 PRO A N 1
ATOM 1520 C CA . PRO A 1 192 ? 17.013 24.680 -0.887 1.00 56.06 192 PRO A CA 1
ATOM 1521 C C . PRO A 1 192 ? 15.509 24.396 -1.013 1.00 56.06 192 PRO A C 1
ATOM 1523 O O . PRO A 1 192 ? 14.641 25.190 -0.611 1.00 56.06 192 PRO A O 1
ATOM 1526 N N . ALA A 1 193 ? 15.189 23.244 -1.606 1.00 59.94 193 ALA A N 1
ATOM 1527 C CA . ALA A 1 193 ? 13.815 22.771 -1.705 1.00 59.94 193 ALA A CA 1
ATOM 1528 C C . ALA A 1 193 ? 13.196 22.708 -0.299 1.00 59.94 193 ALA A C 1
ATOM 1530 O O . ALA A 1 193 ? 13.851 22.295 0.656 1.00 59.94 193 ALA A O 1
ATOM 1531 N N . LYS A 1 194 ? 11.943 23.161 -0.152 1.00 58.84 194 LYS A N 1
ATOM 1532 C CA . LYS A 1 194 ? 11.259 23.124 1.147 1.00 58.84 194 LYS A CA 1
ATOM 1533 C C . LYS A 1 194 ? 11.153 21.662 1.574 1.00 58.84 194 LYS A C 1
ATOM 1535 O O . LYS A 1 194 ? 10.534 20.867 0.867 1.00 58.84 194 LYS A O 1
ATOM 1540 N N . GLN A 1 195 ? 11.773 21.323 2.699 1.00 57.97 195 GLN A N 1
ATOM 1541 C CA . GLN A 1 195 ? 11.650 19.996 3.280 1.00 57.97 195 GLN A CA 1
ATOM 1542 C C . GLN A 1 195 ? 10.172 19.761 3.631 1.00 57.97 195 GLN A C 1
ATOM 1544 O O . GLN A 1 195 ? 9.502 20.705 4.075 1.00 57.97 195 GLN A O 1
ATOM 1549 N N . PRO A 1 196 ? 9.617 18.569 3.355 1.00 60.88 196 PRO A N 1
ATOM 1550 C CA . PRO A 1 196 ? 8.226 18.295 3.675 1.00 60.88 196 PRO A CA 1
ATOM 1551 C C . PRO A 1 196 ? 8.000 18.494 5.175 1.00 60.88 196 PRO A C 1
ATOM 1553 O O . PRO A 1 196 ? 8.832 18.125 5.998 1.00 60.88 196 PRO A O 1
ATOM 1556 N N . SER A 1 197 ? 6.868 19.099 5.531 1.00 65.94 197 SER A N 1
ATOM 1557 C CA . SER A 1 197 ? 6.516 19.416 6.920 1.00 65.94 197 SER A CA 1
ATOM 1558 C C . SER A 1 197 ? 6.224 18.180 7.777 1.00 65.94 197 SER A C 1
ATOM 1560 O O . SER A 1 197 ? 6.045 18.308 8.984 1.00 65.94 197 SER A O 1
ATOM 1562 N N . ARG A 1 198 ? 6.134 16.996 7.161 1.00 73.88 198 ARG A N 1
ATOM 1563 C CA . ARG A 1 198 ? 5.848 15.712 7.805 1.00 73.88 198 ARG A CA 1
ATOM 1564 C C . ARG A 1 198 ? 6.698 14.605 7.173 1.00 73.88 198 ARG A C 1
ATOM 1566 O O . ARG A 1 198 ? 7.023 14.717 5.986 1.00 73.88 198 ARG A O 1
ATOM 1573 N N . PRO A 1 199 ? 7.028 13.539 7.925 1.00 86.56 199 PRO A N 1
ATOM 1574 C CA . PRO A 1 199 ? 7.625 12.343 7.345 1.00 86.56 199 PRO A CA 1
ATOM 1575 C C . PRO A 1 199 ? 6.720 11.791 6.238 1.00 86.56 199 PRO A C 1
ATOM 1577 O O . PRO A 1 199 ? 5.493 11.809 6.350 1.00 86.56 199 PRO A O 1
ATOM 1580 N N . VAL A 1 200 ? 7.329 11.346 5.142 1.00 88.38 200 VAL A N 1
ATOM 1581 C CA . VAL A 1 200 ? 6.625 10.823 3.965 1.00 88.38 200 VAL A CA 1
ATOM 1582 C C . VAL A 1 200 ? 6.730 9.308 3.927 1.00 88.38 200 VAL A C 1
ATOM 1584 O O . VAL A 1 200 ? 7.730 8.740 4.369 1.00 88.38 200 VAL A O 1
ATOM 1587 N N . ILE A 1 201 ? 5.705 8.659 3.382 1.00 88.88 201 ILE A N 1
ATOM 1588 C CA . ILE A 1 201 ? 5.747 7.217 3.152 1.00 88.88 201 ILE A CA 1
ATOM 1589 C C . ILE A 1 201 ? 6.870 6.898 2.158 1.00 88.88 201 ILE A C 1
ATOM 1591 O O . ILE A 1 201 ? 6.997 7.556 1.124 1.00 88.88 201 ILE A O 1
ATOM 1595 N N . GLN A 1 202 ? 7.671 5.883 2.477 1.00 85.50 202 GLN A N 1
ATOM 1596 C CA . GLN A 1 202 ? 8.760 5.407 1.628 1.00 85.50 202 GLN A CA 1
ATOM 1597 C C . GLN A 1 202 ? 8.306 4.225 0.770 1.00 85.50 202 GLN A C 1
ATOM 1599 O O . GLN A 1 202 ? 7.630 3.321 1.259 1.00 85.50 202 GLN A O 1
ATOM 1604 N N . GLU A 1 203 ? 8.697 4.211 -0.500 1.00 81.44 203 GLU A N 1
ATOM 1605 C CA . GLU A 1 203 ? 8.439 3.092 -1.411 1.00 81.44 203 GLU A CA 1
ATOM 1606 C C . GLU A 1 203 ? 9.122 1.800 -0.929 1.00 81.44 203 GLU A C 1
ATOM 1608 O O . GLU A 1 203 ? 10.091 1.833 -0.173 1.00 81.44 203 GLU A O 1
ATOM 1613 N N . GLY A 1 204 ? 8.581 0.646 -1.325 1.00 80.75 204 GLY A N 1
ATOM 1614 C CA . GLY A 1 204 ? 9.083 -0.668 -0.892 1.00 80.75 204 GLY A CA 1
ATOM 1615 C C . GLY A 1 204 ? 8.752 -1.043 0.561 1.00 80.75 204 GLY A C 1
ATOM 1616 O O . GLY A 1 204 ? 9.018 -2.167 0.983 1.00 80.75 204 GLY A O 1
ATOM 1617 N N . THR A 1 205 ? 8.132 -0.141 1.326 1.00 90.44 205 THR A N 1
ATOM 1618 C CA . THR A 1 205 ? 7.637 -0.433 2.676 1.00 90.44 205 THR A CA 1
ATOM 1619 C C . THR A 1 205 ? 6.215 -0.995 2.649 1.00 90.44 205 THR A C 1
ATOM 1621 O O . THR A 1 205 ? 5.451 -0.754 1.706 1.00 90.44 205 THR A O 1
ATOM 1624 N N . TRP A 1 206 ? 5.829 -1.719 3.704 1.00 93.75 206 TRP A N 1
ATOM 1625 C CA . TRP A 1 206 ? 4.451 -2.191 3.850 1.00 93.75 206 TRP A CA 1
ATOM 1626 C C . TRP A 1 206 ? 3.481 -1.010 3.964 1.00 93.75 206 TRP A C 1
ATOM 1628 O O . TRP A 1 206 ? 2.402 -1.064 3.383 1.00 93.75 206 TRP A O 1
ATOM 1638 N N . GLN A 1 207 ? 3.886 0.092 4.612 1.00 95.19 207 GLN A N 1
ATOM 1639 C CA . GLN A 1 207 ? 3.078 1.306 4.751 1.00 95.19 207 GLN A CA 1
ATOM 1640 C C . GLN A 1 207 ? 2.686 1.882 3.389 1.00 95.19 207 GLN A C 1
ATOM 1642 O O . GLN A 1 207 ? 1.551 2.316 3.207 1.00 95.19 207 GLN A O 1
ATOM 1647 N N . TYR A 1 208 ? 3.602 1.858 2.415 1.00 91.81 208 TYR A N 1
ATOM 1648 C CA . TYR A 1 208 ? 3.314 2.300 1.051 1.00 91.81 208 TYR A CA 1
ATOM 1649 C C . TYR A 1 208 ? 2.258 1.436 0.379 1.00 91.81 208 TYR A C 1
ATOM 1651 O O . TYR A 1 208 ? 1.249 1.964 -0.086 1.00 91.81 208 TYR A O 1
ATOM 1659 N N . GLN A 1 209 ? 2.459 0.118 0.361 1.00 90.94 209 GLN A N 1
ATOM 1660 C CA . GLN A 1 209 ? 1.523 -0.803 -0.289 1.00 90.94 209 GLN A CA 1
ATOM 1661 C C . GLN A 1 209 ? 0.150 -0.781 0.392 1.00 90.94 209 GLN A C 1
ATOM 1663 O O . GLN A 1 209 ? -0.878 -0.802 -0.281 1.00 90.94 209 GLN A O 1
ATOM 1668 N N . ALA A 1 210 ? 0.129 -0.654 1.715 1.00 94.31 210 ALA A N 1
ATOM 1669 C CA . ALA A 1 210 ? -1.091 -0.604 2.496 1.00 94.31 210 ALA A CA 1
ATOM 1670 C C . ALA A 1 210 ? -1.839 0.734 2.322 1.00 94.31 210 ALA A C 1
ATOM 1672 O O . ALA A 1 210 ? -3.060 0.745 2.178 1.00 94.31 210 ALA A O 1
ATOM 1673 N N . ALA A 1 211 ? -1.124 1.861 2.212 1.00 93.25 211 ALA A N 1
ATOM 1674 C CA . ALA A 1 211 ? -1.725 3.152 1.871 1.00 93.25 211 ALA A CA 1
ATOM 1675 C C . ALA A 1 211 ? -2.381 3.146 0.483 1.00 93.25 211 ALA A C 1
ATOM 1677 O O . ALA A 1 211 ? -3.398 3.812 0.301 1.00 93.25 211 ALA A O 1
ATOM 1678 N N . MET A 1 212 ? -1.858 2.381 -0.486 1.00 90.50 212 MET A N 1
ATOM 1679 C CA . MET A 1 212 ? -2.500 2.249 -1.803 1.00 90.50 212 MET A CA 1
ATOM 1680 C C . MET A 1 212 ? -3.887 1.600 -1.714 1.00 90.50 212 MET A C 1
ATOM 1682 O O . MET A 1 212 ? -4.747 1.907 -2.534 1.00 90.50 212 MET A O 1
ATOM 1686 N N . GLN A 1 213 ? -4.130 0.742 -0.717 1.00 90.75 213 GLN A N 1
ATOM 1687 C CA . GLN A 1 213 ? -5.416 0.054 -0.547 1.00 90.75 213 GLN A CA 1
ATOM 1688 C C . GLN A 1 213 ? -6.544 1.005 -0.137 1.00 90.75 213 GLN A C 1
ATOM 1690 O O . GLN A 1 213 ? -7.704 0.729 -0.423 1.00 90.75 213 GLN A O 1
ATOM 1695 N N . VAL A 1 214 ? -6.219 2.120 0.523 1.00 89.94 214 VAL A N 1
ATOM 1696 C CA . VAL A 1 214 ? -7.190 3.149 0.934 1.00 89.94 214 VAL A CA 1
ATOM 1697 C C . VAL A 1 214 ? -7.268 4.308 -0.062 1.00 89.94 214 VAL A C 1
ATOM 1699 O O . VAL A 1 214 ? -7.865 5.339 0.237 1.00 89.94 214 VAL A O 1
ATOM 1702 N N . MET A 1 215 ? -6.643 4.198 -1.237 1.00 87.69 215 MET A N 1
ATOM 1703 C CA . MET A 1 215 ? -6.773 5.196 -2.303 1.00 87.69 215 MET A CA 1
ATOM 1704 C C . MET A 1 215 ? -7.987 4.893 -3.182 1.00 87.69 215 MET A C 1
ATOM 1706 O O . MET A 1 215 ? -8.335 3.726 -3.353 1.00 87.69 215 MET A O 1
ATOM 1710 N N . PRO A 1 216 ? -8.623 5.916 -3.784 1.00 81.88 216 PRO A N 1
ATOM 1711 C CA . PRO A 1 216 ? -9.700 5.682 -4.733 1.00 81.88 216 PRO A CA 1
ATOM 1712 C C . PRO A 1 216 ? -9.170 4.885 -5.932 1.00 81.88 216 PRO A C 1
ATOM 1714 O O . PRO A 1 216 ? -8.034 5.078 -6.383 1.00 81.88 216 PRO A O 1
ATOM 1717 N N . THR A 1 217 ? -9.998 4.007 -6.488 1.00 71.19 217 THR A N 1
ATOM 1718 C CA . THR A 1 217 ? -9.672 3.270 -7.713 1.00 71.19 217 THR A CA 1
ATOM 1719 C C . THR A 1 217 ? -9.428 4.238 -8.882 1.00 71.19 217 THR A C 1
ATOM 1721 O O . THR A 1 217 ? -9.915 5.370 -8.911 1.00 71.19 217 THR A O 1
ATOM 1724 N N . GLY A 1 218 ? -8.546 3.857 -9.813 1.00 63.28 218 GLY A N 1
ATOM 1725 C CA . GLY A 1 218 ? -8.098 4.729 -10.915 1.00 63.28 218 GLY A CA 1
ATOM 1726 C C . GLY A 1 218 ? -7.152 5.866 -10.498 1.00 63.28 218 GLY A C 1
ATOM 1727 O O . GLY A 1 218 ? -6.510 6.485 -11.342 1.00 63.28 218 GLY A O 1
ATOM 1728 N N . HIS A 1 219 ? -6.981 6.100 -9.195 1.00 58.66 219 HIS A N 1
ATOM 1729 C CA . HIS A 1 219 ? -6.118 7.137 -8.646 1.00 58.66 219 HIS A CA 1
ATOM 1730 C C . HIS A 1 219 ? -4.793 6.575 -8.120 1.00 58.66 219 HIS A C 1
ATOM 1732 O O . HIS A 1 219 ? -4.213 7.151 -7.196 1.00 58.66 219 HIS A O 1
ATOM 1738 N N . GLY A 1 220 ? -4.264 5.537 -8.777 1.00 55.72 220 GLY A N 1
ATOM 1739 C CA . GLY A 1 220 ? -2.944 4.980 -8.489 1.00 55.72 220 GLY A CA 1
ATOM 1740 C C . GLY A 1 220 ? -1.849 6.056 -8.400 1.00 55.72 220 GLY A C 1
ATOM 1741 O O . GLY A 1 220 ? -2.018 7.177 -8.913 1.00 55.72 220 GLY A O 1
ATOM 1742 N N . PRO A 1 221 ? -0.738 5.756 -7.707 1.00 55.03 221 PRO A N 1
ATOM 1743 C CA . PRO A 1 221 ? 0.352 6.701 -7.554 1.00 55.03 221 PRO A CA 1
ATOM 1744 C C . PRO A 1 221 ? 0.792 7.129 -8.952 1.00 55.03 221 PRO A C 1
ATOM 1746 O O . PRO A 1 221 ? 1.076 6.290 -9.806 1.00 55.03 221 PRO A O 1
ATOM 1749 N N . ALA A 1 222 ? 0.790 8.441 -9.213 1.00 50.22 222 ALA A N 1
ATOM 1750 C CA . ALA A 1 222 ? 1.369 8.960 -10.444 1.00 50.22 222 ALA A CA 1
ATOM 1751 C C . ALA A 1 222 ? 2.797 8.419 -10.496 1.00 50.22 222 ALA A C 1
ATOM 1753 O O . ALA A 1 222 ? 3.544 8.681 -9.559 1.00 50.22 222 ALA A O 1
ATOM 1754 N N . THR A 1 223 ? 3.117 7.626 -11.519 1.00 47.69 223 THR A N 1
ATOM 1755 C CA . THR A 1 223 ? 4.395 6.940 -11.763 1.00 47.69 223 THR A CA 1
ATOM 1756 C C . THR A 1 223 ? 5.588 7.781 -11.296 1.00 47.69 223 THR A C 1
ATOM 1758 O O . THR A 1 223 ? 6.096 8.633 -12.031 1.00 47.69 223 THR A O 1
ATOM 1761 N N . GLN A 1 224 ? 6.015 7.607 -10.044 1.00 51.28 224 GLN A N 1
ATOM 1762 C CA . GLN A 1 224 ? 7.009 8.466 -9.404 1.00 51.28 224 GLN A CA 1
ATOM 1763 C C . GLN A 1 224 ? 8.376 7.783 -9.412 1.00 51.28 224 GLN A C 1
ATOM 1765 O O . GLN A 1 224 ? 8.955 7.514 -8.388 1.00 51.28 224 GLN A O 1
ATOM 1770 N N . GLY A 1 225 ? 8.952 7.659 -10.611 1.00 48.41 225 GLY A N 1
ATOM 1771 C CA . GLY A 1 225 ? 10.388 7.489 -10.869 1.00 48.41 225 GLY A CA 1
ATOM 1772 C C . GLY A 1 225 ? 11.078 6.294 -10.226 1.00 48.41 225 GLY A C 1
ATOM 1773 O O . GLY A 1 225 ? 11.502 6.389 -9.085 1.00 48.41 225 GLY A O 1
ATOM 1774 N N . PHE A 1 226 ? 11.333 5.306 -11.079 1.00 47.38 226 PHE A N 1
ATOM 1775 C CA . PHE A 1 226 ? 12.252 4.165 -11.027 1.00 47.38 226 PHE A CA 1
ATOM 1776 C C . PHE A 1 226 ? 13.649 4.393 -10.383 1.00 47.38 226 PHE A C 1
ATOM 1778 O O . PHE A 1 226 ? 14.665 4.013 -10.962 1.00 47.38 226 PHE A O 1
ATOM 1785 N N . ARG A 1 227 ? 13.775 5.069 -9.230 1.00 51.72 227 ARG A N 1
ATOM 1786 C CA . ARG A 1 227 ? 15.077 5.419 -8.621 1.00 51.72 227 ARG A CA 1
ATOM 1787 C C . ARG A 1 227 ? 15.762 4.218 -7.983 1.00 51.72 227 ARG A C 1
ATOM 1789 O O . ARG A 1 227 ? 16.983 4.231 -7.915 1.00 51.72 227 ARG A O 1
ATOM 1796 N N . ASN A 1 228 ? 14.989 3.214 -7.580 1.00 54.00 228 ASN A N 1
ATOM 1797 C CA . ASN A 1 228 ? 15.476 1.960 -7.011 1.00 54.00 228 ASN A CA 1
ATOM 1798 C C . ASN A 1 228 ? 14.917 0.745 -7.761 1.00 54.00 228 ASN A C 1
ATOM 1800 O O . ASN A 1 228 ? 14.665 -0.300 -7.178 1.00 54.00 228 ASN A O 1
ATOM 1804 N N . ASP A 1 229 ? 14.695 0.900 -9.065 1.00 66.62 229 ASP A N 1
ATOM 1805 C CA . ASP A 1 229 ? 14.263 -0.211 -9.898 1.00 66.62 229 ASP A CA 1
ATOM 1806 C C . ASP A 1 229 ? 15.451 -0.873 -10.585 1.00 66.62 229 ASP A C 1
ATOM 1808 O O . ASP A 1 229 ? 16.456 -0.236 -10.914 1.00 66.62 229 ASP A O 1
ATOM 1812 N N . ALA A 1 230 ? 15.287 -2.156 -10.899 1.00 66.25 230 ALA A N 1
ATOM 1813 C CA . ALA A 1 230 ? 16.221 -2.952 -11.691 1.00 66.25 230 ALA A CA 1
ATOM 1814 C C . ALA A 1 230 ? 16.716 -2.233 -12.969 1.00 66.25 230 ALA A C 1
ATOM 1816 O O . ALA A 1 230 ? 17.853 -2.424 -13.402 1.00 66.25 230 ALA A O 1
ATOM 1817 N N . LEU A 1 231 ? 15.891 -1.356 -13.549 1.00 73.31 231 LEU A N 1
ATOM 1818 C CA . LEU A 1 231 ? 16.243 -0.505 -14.689 1.00 73.31 231 LEU A CA 1
ATOM 1819 C C . LEU A 1 231 ? 17.340 0.524 -14.372 1.00 73.31 231 LEU A C 1
ATOM 1821 O O . LEU A 1 231 ? 18.219 0.741 -15.203 1.00 73.31 231 LEU A O 1
ATOM 1825 N N . ALA A 1 232 ? 17.346 1.127 -13.181 1.00 76.00 232 ALA A N 1
ATOM 1826 C CA . ALA A 1 232 ? 18.436 2.001 -12.749 1.00 76.00 232 ALA A CA 1
ATOM 1827 C C . ALA A 1 232 ? 19.739 1.204 -12.556 1.00 76.00 232 ALA A C 1
ATOM 1829 O O . ALA A 1 232 ? 20.814 1.668 -12.941 1.00 76.00 232 ALA A O 1
ATOM 1830 N N . ALA A 1 233 ? 19.640 -0.034 -12.055 1.00 79.50 233 ALA A N 1
ATOM 1831 C CA . ALA A 1 233 ? 20.782 -0.937 -11.893 1.00 79.50 233 ALA A CA 1
ATOM 1832 C C . ALA A 1 233 ? 21.400 -1.399 -13.232 1.00 79.50 233 ALA A C 1
A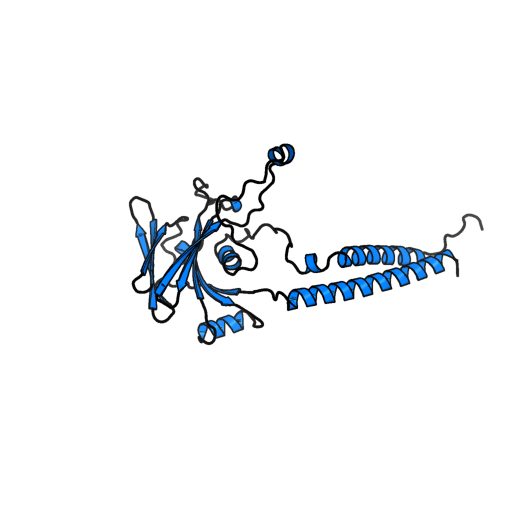TOM 1834 O O . ALA A 1 233 ? 22.584 -1.751 -13.280 1.00 79.50 233 ALA A O 1
ATOM 1835 N N . ALA A 1 234 ? 20.647 -1.361 -14.339 1.00 80.19 234 ALA A N 1
ATOM 1836 C CA . ALA A 1 234 ? 21.183 -1.628 -15.677 1.00 80.19 234 ALA A CA 1
ATOM 1837 C C . ALA A 1 234 ? 22.290 -0.623 -16.066 1.00 80.19 234 ALA A C 1
ATOM 1839 O O . ALA A 1 234 ? 23.307 -0.995 -16.673 1.00 80.19 234 ALA A O 1
ATOM 1840 N N . GLY A 1 235 ? 22.146 0.646 -15.670 1.00 85.31 235 GLY A N 1
ATOM 1841 C CA . GLY A 1 235 ? 23.108 1.711 -15.958 1.00 85.31 235 GLY A CA 1
ATOM 1842 C C . GLY A 1 235 ? 23.354 1.897 -17.461 1.00 85.31 235 GLY A C 1
ATOM 1843 O O . GLY A 1 235 ? 22.421 1.894 -18.259 1.00 85.31 235 GLY A O 1
ATOM 1844 N N . TRP A 1 236 ? 24.624 2.023 -17.866 1.00 87.44 236 TRP A N 1
ATOM 1845 C CA . TRP A 1 236 ? 25.021 2.265 -19.265 1.00 87.44 236 TRP A CA 1
ATOM 1846 C C . TRP A 1 236 ? 24.700 1.116 -20.237 1.00 87.44 236 TRP A C 1
ATOM 1848 O O . TRP A 1 236 ? 24.702 1.319 -21.450 1.00 87.44 236 TRP A O 1
ATOM 1858 N N . THR A 1 237 ? 24.405 -0.086 -19.733 1.00 88.44 237 THR A N 1
ATOM 1859 C CA . THR A 1 237 ? 24.125 -1.248 -20.596 1.00 88.44 237 THR A CA 1
ATOM 1860 C C . THR A 1 237 ? 22.842 -1.073 -21.409 1.00 88.44 237 THR A C 1
ATOM 1862 O O . THR A 1 237 ? 22.774 -1.545 -22.540 1.00 88.44 237 THR A O 1
ATOM 1865 N N . LEU A 1 238 ? 21.866 -0.326 -20.881 1.00 86.94 238 LEU A N 1
ATOM 1866 C CA . LEU A 1 238 ? 20.613 -0.021 -21.567 1.00 86.94 238 LEU A CA 1
ATOM 1867 C C . LEU A 1 238 ? 20.819 0.899 -22.787 1.00 86.94 238 LEU A C 1
ATOM 1869 O O . LEU A 1 238 ? 20.442 0.492 -23.885 1.00 86.94 238 LEU A O 1
ATOM 1873 N N . PRO A 1 239 ? 21.463 2.082 -22.678 1.00 90.69 239 PRO A N 1
ATOM 1874 C CA . PRO A 1 239 ? 21.760 2.891 -23.858 1.00 90.69 239 PRO A CA 1
ATOM 1875 C C . PRO A 1 239 ? 22.713 2.189 -24.836 1.00 90.69 239 PRO A C 1
ATOM 1877 O O . PRO A 1 239 ? 22.516 2.316 -26.043 1.00 90.69 239 PRO A O 1
ATOM 1880 N N . ALA A 1 240 ? 23.690 1.406 -24.360 1.00 89.56 240 ALA A N 1
ATOM 1881 C CA . ALA A 1 240 ? 24.564 0.631 -25.246 1.00 89.56 240 ALA A CA 1
ATOM 1882 C C . ALA A 1 240 ? 23.793 -0.422 -26.055 1.00 89.56 240 ALA A C 1
ATOM 1884 O O . ALA A 1 240 ? 24.000 -0.527 -27.265 1.00 89.56 240 ALA A O 1
ATOM 1885 N N . ALA A 1 241 ? 22.869 -1.154 -25.424 1.00 89.62 241 ALA A N 1
ATOM 1886 C CA . ALA A 1 241 ? 21.992 -2.094 -26.114 1.00 89.62 241 ALA A CA 1
ATOM 1887 C C . ALA A 1 241 ? 21.098 -1.375 -27.141 1.00 89.62 241 ALA A C 1
ATOM 1889 O O . ALA A 1 241 ? 21.066 -1.778 -28.302 1.00 89.62 241 ALA A O 1
ATOM 1890 N N . SER A 1 242 ? 20.448 -0.271 -26.759 1.00 92.19 242 SER A N 1
ATOM 1891 C CA . SER A 1 242 ? 19.581 0.503 -27.659 1.00 92.19 242 SER A CA 1
ATOM 1892 C C . SER A 1 242 ? 20.328 1.046 -28.882 1.00 92.19 242 SER A C 1
ATOM 1894 O O . SER A 1 242 ? 19.868 0.876 -30.010 1.00 92.19 242 SER A O 1
ATOM 1896 N N . LEU A 1 243 ? 21.502 1.660 -28.688 1.00 94.69 243 LEU A N 1
ATOM 1897 C CA . LEU A 1 243 ? 22.317 2.183 -29.790 1.00 94.69 243 LEU A CA 1
ATOM 1898 C C . LEU A 1 243 ? 22.837 1.064 -30.696 1.00 94.69 243 LEU A C 1
ATOM 1900 O O . LEU A 1 243 ? 22.815 1.203 -31.918 1.00 94.69 243 LEU A O 1
ATOM 1904 N N . SER A 1 244 ? 23.253 -0.062 -30.114 1.00 91.50 244 SER A N 1
ATOM 1905 C CA . SER A 1 244 ? 23.727 -1.221 -30.879 1.00 91.50 244 SER A CA 1
ATOM 1906 C C . SER A 1 244 ? 22.612 -1.847 -31.707 1.00 91.50 244 SER A C 1
ATOM 1908 O O . SER A 1 244 ? 22.844 -2.246 -32.844 1.00 91.50 244 SER A O 1
ATOM 1910 N N . PHE A 1 245 ? 21.387 -1.885 -31.181 1.00 94.94 245 PHE A N 1
ATOM 1911 C CA . PHE A 1 245 ? 20.223 -2.359 -31.920 1.00 94.94 245 PHE A CA 1
ATOM 1912 C C . PHE A 1 245 ? 19.898 -1.460 -33.124 1.00 94.94 245 PHE A C 1
ATOM 1914 O O . PHE A 1 245 ? 19.707 -1.961 -34.231 1.00 94.94 245 PHE A O 1
ATOM 1921 N N . LEU A 1 246 ? 19.918 -0.133 -32.949 1.00 96.06 246 LEU A N 1
ATOM 1922 C CA . LEU A 1 246 ? 19.723 0.812 -34.057 1.00 96.06 246 LEU A CA 1
ATOM 1923 C C . LEU A 1 246 ? 20.829 0.693 -35.116 1.00 96.06 246 LEU A C 1
ATOM 1925 O O . LEU A 1 246 ? 20.538 0.651 -36.313 1.00 96.06 246 LEU A O 1
ATOM 1929 N N . ALA A 1 247 ? 22.089 0.590 -34.686 1.00 93.81 247 ALA A N 1
ATOM 1930 C CA . ALA A 1 247 ? 23.228 0.403 -35.581 1.00 93.81 247 ALA A CA 1
ATOM 1931 C C . ALA A 1 247 ? 23.146 -0.925 -36.353 1.00 93.81 247 ALA A C 1
ATOM 1933 O O . ALA A 1 247 ? 23.449 -0.960 -37.548 1.00 93.81 247 ALA A O 1
ATOM 1934 N N . LEU A 1 248 ? 22.672 -1.995 -35.706 1.00 95.44 248 LEU A N 1
ATOM 1935 C CA . LEU A 1 248 ? 22.431 -3.288 -36.341 1.00 95.44 248 LEU A CA 1
ATOM 1936 C C . LEU A 1 248 ? 21.372 -3.173 -37.444 1.00 95.44 248 LEU A C 1
ATOM 1938 O O . LEU A 1 248 ? 21.624 -3.616 -38.563 1.00 95.44 248 LEU A O 1
ATOM 1942 N N . ILE A 1 249 ? 20.228 -2.534 -37.165 1.00 96.44 249 ILE A N 1
ATOM 1943 C CA . ILE A 1 249 ? 19.158 -2.325 -38.157 1.00 96.44 249 ILE A CA 1
ATOM 1944 C C . ILE A 1 249 ? 19.683 -1.538 -39.362 1.00 96.44 249 ILE A C 1
ATOM 1946 O O . ILE A 1 249 ? 19.502 -1.967 -40.502 1.00 96.44 249 ILE A O 1
ATOM 1950 N N . ALA A 1 250 ? 20.367 -0.415 -39.125 1.00 94.75 250 ALA A N 1
ATOM 1951 C CA . ALA A 1 250 ? 20.925 0.408 -40.196 1.00 94.75 250 ALA A CA 1
ATOM 1952 C C . ALA A 1 250 ? 21.957 -0.365 -41.040 1.00 94.75 250 ALA A C 1
ATOM 1954 O O . ALA A 1 250 ? 21.928 -0.309 -42.271 1.00 94.75 250 ALA A O 1
ATOM 1955 N N . SER A 1 251 ? 22.836 -1.133 -40.390 1.00 93.25 251 SER A N 1
ATOM 1956 C CA . SER A 1 251 ? 23.862 -1.931 -41.072 1.00 93.25 251 SER A CA 1
ATOM 1957 C C . SER A 1 251 ? 23.251 -3.052 -41.912 1.00 93.25 251 SER A C 1
ATOM 1959 O O . SER A 1 251 ? 23.658 -3.252 -43.056 1.00 93.25 251 SER A O 1
ATOM 1961 N N . LEU A 1 252 ? 22.231 -3.743 -41.389 1.00 94.44 252 LEU A N 1
ATOM 1962 C CA . LEU A 1 252 ? 21.502 -4.778 -42.124 1.00 94.44 252 LEU A CA 1
ATOM 1963 C C . LEU A 1 252 ? 20.757 -4.199 -43.330 1.00 94.44 252 LEU A C 1
ATOM 1965 O O . LEU A 1 252 ? 20.823 -4.775 -44.416 1.00 94.44 252 LEU A O 1
ATOM 1969 N N . ALA A 1 253 ? 20.118 -3.035 -43.175 1.00 93.44 253 ALA A N 1
ATOM 1970 C CA . ALA A 1 253 ? 19.449 -2.353 -44.279 1.00 93.44 253 ALA A CA 1
ATOM 1971 C C . ALA A 1 253 ? 20.424 -2.059 -45.432 1.00 93.44 253 ALA A C 1
ATOM 1973 O O . ALA A 1 253 ? 20.116 -2.344 -46.588 1.00 93.44 253 ALA A O 1
ATOM 1974 N N . VAL A 1 254 ? 21.632 -1.568 -45.130 1.00 92.19 254 VAL A N 1
ATOM 1975 C CA . VAL A 1 254 ? 22.675 -1.308 -46.140 1.00 92.19 254 VAL A CA 1
ATOM 1976 C C . VAL A 1 254 ? 23.254 -2.601 -46.725 1.00 92.19 254 VAL A C 1
ATOM 1978 O O . VAL A 1 254 ? 23.527 -2.663 -47.925 1.00 92.19 254 VAL A O 1
ATOM 1981 N N . ALA A 1 255 ? 23.444 -3.639 -45.908 1.00 91.50 255 ALA A N 1
ATOM 1982 C CA . ALA A 1 255 ? 24.006 -4.914 -46.351 1.00 91.50 255 ALA A CA 1
ATOM 1983 C C . ALA A 1 255 ? 23.091 -5.638 -47.355 1.00 91.50 255 ALA A C 1
ATOM 1985 O O . ALA A 1 255 ? 23.583 -6.196 -48.342 1.00 91.50 255 ALA A O 1
ATOM 1986 N N . ILE A 1 256 ? 21.775 -5.589 -47.120 1.00 93.81 256 ILE A N 1
ATOM 1987 C CA . ILE A 1 256 ? 20.747 -6.268 -47.923 1.00 93.81 256 ILE A CA 1
ATOM 1988 C C . ILE A 1 256 ? 20.277 -5.395 -49.100 1.00 93.81 256 ILE A C 1
ATOM 1990 O O . ILE A 1 256 ? 19.793 -5.929 -50.099 1.00 93.81 256 ILE A O 1
ATOM 1994 N N . ALA A 1 257 ? 20.463 -4.070 -49.040 1.00 90.69 257 ALA A N 1
ATOM 1995 C CA . ALA A 1 257 ? 20.011 -3.156 -50.086 1.00 90.69 257 ALA A CA 1
ATOM 1996 C C . ALA A 1 257 ? 20.506 -3.567 -51.493 1.00 90.69 257 ALA A C 1
ATOM 1998 O O . ALA A 1 257 ? 21.700 -3.865 -51.683 1.00 90.69 257 ALA A O 1
ATOM 1999 N N . PRO A 1 258 ? 19.619 -3.566 -52.508 1.00 85.69 258 PRO A N 1
ATOM 2000 C CA . PRO A 1 258 ? 19.992 -3.890 -53.879 1.00 85.69 258 PRO A CA 1
ATOM 2001 C C . PRO A 1 258 ? 21.033 -2.894 -54.415 1.00 85.69 258 PRO A C 1
ATOM 2003 O O . PRO A 1 258 ? 21.051 -1.726 -54.014 1.00 85.69 258 PRO A O 1
ATOM 2006 N N . PRO A 1 259 ? 21.941 -3.331 -55.307 1.00 82.00 259 PRO A N 1
ATOM 2007 C CA . PRO A 1 259 ? 22.945 -2.436 -55.863 1.00 82.00 259 PRO A CA 1
ATOM 2008 C C . PRO A 1 259 ? 22.245 -1.339 -56.673 1.00 82.00 259 PRO A C 1
ATOM 2010 O O . PRO A 1 259 ? 21.354 -1.627 -57.473 1.00 82.00 259 PRO A O 1
ATOM 2013 N N . ARG A 1 260 ? 22.645 -0.076 -56.479 1.00 77.88 260 ARG A N 1
ATOM 2014 C CA . ARG A 1 260 ? 22.142 1.029 -57.306 1.00 77.88 260 ARG A CA 1
ATOM 2015 C C . ARG A 1 260 ? 22.492 0.738 -58.765 1.00 77.88 260 ARG A C 1
ATOM 2017 O O . ARG A 1 260 ? 23.673 0.636 -59.100 1.00 77.88 260 ARG A O 1
ATOM 2024 N N . ARG A 1 261 ? 21.476 0.601 -59.623 1.00 76.56 261 ARG A N 1
ATOM 2025 C CA . ARG A 1 261 ? 21.677 0.597 -61.077 1.00 76.56 261 ARG A CA 1
ATOM 2026 C C . ARG A 1 261 ? 22.265 1.957 -61.447 1.00 76.56 261 ARG A C 1
ATOM 2028 O O . ARG A 1 261 ? 21.705 2.985 -61.069 1.00 76.56 261 ARG A O 1
ATOM 2035 N N . ARG A 1 262 ? 23.424 1.970 -62.109 1.00 69.62 262 ARG A N 1
ATOM 2036 C CA . ARG A 1 262 ? 23.959 3.211 -62.678 1.00 69.62 262 ARG A CA 1
ATOM 2037 C C . ARG A 1 262 ? 22.972 3.679 -63.756 1.00 69.62 262 ARG A C 1
ATOM 2039 O O . ARG A 1 262 ? 22.611 2.854 -64.592 1.00 69.62 262 ARG A O 1
ATOM 2046 N N . PRO A 1 263 ? 22.507 4.938 -63.744 1.00 61.66 263 PRO A N 1
ATOM 2047 C CA . PRO A 1 263 ? 21.751 5.469 -64.869 1.00 61.66 263 PRO A CA 1
ATOM 2048 C C . PRO A 1 263 ? 22.713 5.588 -66.059 1.00 61.66 263 PRO A C 1
ATOM 2050 O O . PRO A 1 263 ? 23.696 6.319 -65.959 1.00 61.66 263 PRO A O 1
ATOM 2053 N N . GLY A 1 264 ? 22.459 4.842 -67.138 1.00 63.84 264 GLY A N 1
ATOM 2054 C CA . GLY A 1 264 ? 23.206 4.949 -68.400 1.00 63.84 264 GLY A CA 1
ATOM 2055 C C . GLY A 1 264 ? 24.217 3.836 -68.708 1.00 63.84 264 GLY A C 1
ATOM 2056 O O . GLY A 1 264 ? 25.290 4.143 -69.216 1.00 63.84 264 GLY A O 1
ATOM 2057 N N . ALA A 1 265 ? 23.901 2.573 -68.407 1.00 48.72 265 ALA A N 1
ATOM 2058 C CA . ALA A 1 265 ? 24.563 1.416 -69.023 1.00 48.72 265 ALA A CA 1
ATOM 2059 C C . ALA A 1 265 ? 23.559 0.661 -69.895 1.00 48.72 265 ALA A C 1
ATOM 2061 O O . ALA A 1 265 ? 22.396 0.548 -69.437 1.00 48.72 265 ALA A O 1
#

Mean predicted aligned error: 8.87 Å

Foldseek 3Di:
DPPLLVVLVVLLVVLVVLLVVLVVLLVVLLVVLCVVPPQFDKAKDWDQAQWDDDLNWIWHWDWDADPVGIWIWTATHPDIDIGDQQAQADPPDPGCVRRLLFKTKIKMDTDDPDDSVVVVVCVVVVVGDIWIKMKGKHAAPPPDNVCNPLPPQQRIKMWIFTQDSVRDTDIDIATEDDPQPCDPVNVVVVHDRPDDPGHHDDPSDPCVVVVQSNRDPPSPDPPDDPPSPSVVSSPVSVVSSVVSVVSSVVSVCSSPDDDDDDPPD

pLDDT: mean 85.4, std 13.71, range [46.03, 98.5]

Nearest PDB structures (foldseek):
  8cht-assembly4_D  TM=3.238E-01  e=3.141E-01  Homo sapiens
  6rao-assembly1_F  TM=2.310E-01  e=1.084E+00  Serratia entomophila
  8jan-assembly1_l  TM=1.601E-01  e=6.211E+00  Escherichia phage P1

Solvent-accessible surface area (backbone atoms only — not comparable to full-atom values): 15070 Å² total; per-residue (Å²): 131,59,70,68,41,55,51,21,47,52,48,23,53,51,20,48,52,50,24,54,54,24,49,53,51,25,53,51,36,28,52,52,46,45,68,76,54,60,80,68,39,67,45,75,46,79,56,54,66,38,66,52,74,54,79,94,31,57,34,40,56,44,81,49,76,55,101,92,44,51,30,34,37,43,36,34,66,91,42,75,46,82,40,75,61,78,53,90,51,58,82,90,44,69,64,43,57,27,36,45,78,23,30,48,38,33,38,32,37,80,41,78,95,55,55,66,72,55,48,52,51,30,46,75,70,64,74,42,86,63,45,41,35,39,38,38,45,40,55,39,88,90,44,53,82,90,59,54,32,73,84,50,55,70,50,24,33,34,40,39,37,34,53,44,76,91,47,49,77,47,76,48,72,30,28,40,75,61,82,69,65,63,46,70,76,33,56,77,64,74,47,79,58,69,73,72,96,56,60,55,48,51,85,78,39,65,68,37,62,55,53,57,70,36,45,63,84,96,59,65,78,74,88,78,68,67,80,89,32,60,72,51,58,27,52,70,30,54,61,48,24,54,52,20,50,55,48,23,53,55,19,46,53,58,43,69,49,78,80,82,77,71,92,88,122